Protein AF-A0A9D5I4H4-F1 (afdb_monomer)

Foldseek 3Di:
DVVVVVLVVLLLVLLQQLLQLLLVLPQSLQSLLVSLLVQCVVQPPDLVSNLSSLLSLLNSQQNSLVNNCVVDVPCLVSSLVSSVSSLLSNLVNLLVVLVVLLVVLVVCVVVVNDDDLVRLVRVLVSLVCSVVSNLVSLQVSLVPDDDSSVVSSVVVSVCCVPVNTSSRVSSVVSSVSSVVSSVVVVVVVVVVVVVVVVVVD

Secondary structure (DSSP, 8-state):
-HHHHHHHHHHHHHHHHHHHHHHH-SSHHHHHHHHHHHHHHHH-SSHHHHHHHHHHHHHHHHHHHHHHHHH-TT-HHHHHHHHHHHHHHHHHHHHHHHHHHHHHHHHHHHTTPPPPHHHHHHHHHHHHHHHHHHHHHHHHHHHH--THHHHHHHHHHHHHHHH--HHHHHHHHHHHHHHHHHHHHHHHHHHHHHHHHHH--

Sequence (201 aa):
MQNDTSNTIDSAKLESEVRDTVAQGDNVQESVQRLTLKALSSEIHDLASLRRVITAVMRGARDGVQQKLQQTTSQTNAAKIQMTDAIAGLDAALAQLAEASKLAVEEAASRARKFSNEELTRARSDLESLEAMFLETLQSSASTAKGLVADTLHDLVTHAKLNGTAVGSQLQDTLTTFTQQMTSTGQSQLESGVKLTHATS

Mean predicted aligned error: 6.36 Å

pLDDT: mean 88.33, std 11.39, range [42.12, 98.5]

Nearest PDB structures (foldseek):
  2pfd-assembly1_A  TM=3.359E-01  e=1.549E+00  Rattus norvegicus
  6z0c-assembly1_A  TM=2.362E-01  e=1.478E+00  Escherichia coli
  8d9p-assembly1_A  TM=2.358E-01  e=2.049E+00  synthetic construct
  6v9i-assembly1_C  TM=1.725E-01  e=7.919E+00  Streptococcus sp. 'group G'

Solvent-accessible surface area (backbone atoms only — not comparable to full-atom values): 10371 Å² total; per-residue (Å²): 121,71,68,66,54,55,56,50,53,54,38,54,48,47,16,49,56,31,15,55,43,29,41,70,52,71,63,24,25,64,51,34,16,51,54,46,45,53,47,51,76,73,54,61,82,49,71,69,42,49,53,45,51,56,49,22,45,54,50,10,31,54,52,6,32,51,53,40,54,73,75,39,92,85,40,66,68,58,38,49,50,35,44,53,30,31,54,51,9,45,36,48,30,51,16,50,51,37,47,52,54,37,51,53,53,53,51,30,55,74,70,73,43,78,76,51,67,68,55,53,50,50,56,50,54,52,56,70,44,46,52,56,51,50,53,51,51,46,47,53,50,21,73,71,44,64,66,72,60,16,53,51,34,46,52,49,51,52,45,37,74,75,76,49,45,58,29,51,61,35,41,58,57,28,55,49,55,52,54,52,52,48,53,53,52,52,53,54,50,53,55,53,53,53,52,52,56,64,73,74,107

Radius of gyration: 20.64 Å; Cα contacts (8 Å, |Δi|>4): 213; chains: 1; bounding box: 45×36×75 Å

Structure (mmCIF, N/CA/C/O backbone):
data_AF-A0A9D5I4H4-F1
#
_entry.id   AF-A0A9D5I4H4-F1
#
loop_
_atom_site.group_PDB
_atom_site.id
_atom_site.type_symbol
_atom_site.label_atom_id
_atom_site.label_alt_id
_atom_site.label_comp_id
_atom_site.label_asym_id
_atom_site.label_entity_id
_atom_site.label_seq_id
_atom_site.pdbx_PDB_ins_code
_atom_site.Cartn_x
_atom_site.Cartn_y
_atom_site.Cartn_z
_atom_site.occupancy
_atom_site.B_iso_or_equiv
_atom_site.auth_seq_id
_atom_site.auth_comp_id
_atom_site.auth_asym_id
_atom_site.auth_atom_id
_atom_site.pdbx_PDB_model_num
ATOM 1 N N . MET A 1 1 ? -14.075 -16.112 -16.670 1.00 47.56 1 MET A N 1
ATOM 2 C CA . MET A 1 1 ? -14.962 -16.241 -15.491 1.00 47.56 1 MET A CA 1
ATOM 3 C C . MET A 1 1 ? -14.304 -16.955 -14.303 1.00 47.56 1 MET A C 1
ATOM 5 O O . MET A 1 1 ? -14.720 -16.689 -13.190 1.00 47.56 1 MET A O 1
ATOM 9 N N . GLN A 1 2 ? -13.279 -17.810 -14.477 1.00 42.12 2 GLN A N 1
ATOM 10 C CA . GLN A 1 2 ? -12.588 -18.457 -13.338 1.00 42.12 2 GLN A CA 1
ATOM 11 C C . GLN A 1 2 ? -11.606 -17.545 -12.569 1.00 42.12 2 GLN A C 1
ATOM 13 O O . GLN A 1 2 ? -11.470 -17.720 -11.364 1.00 42.12 2 GLN A O 1
ATOM 18 N N . ASN A 1 3 ? -11.009 -16.525 -13.204 1.00 51.50 3 ASN A N 1
ATOM 19 C CA . ASN A 1 3 ? -10.087 -15.598 -12.519 1.00 51.50 3 ASN A CA 1
ATOM 20 C C . ASN A 1 3 ? -10.766 -14.683 -11.484 1.00 51.50 3 ASN A C 1
ATOM 22 O O . ASN A 1 3 ? -10.180 -14.409 -10.442 1.00 51.50 3 ASN A O 1
ATOM 26 N N . ASP A 1 4 ? -12.005 -14.242 -11.723 1.00 55.12 4 ASP A N 1
ATOM 27 C CA . ASP A 1 4 ? -12.688 -13.310 -10.810 1.00 55.12 4 ASP A CA 1
ATOM 28 C C . ASP A 1 4 ? -13.094 -13.974 -9.487 1.00 55.12 4 ASP A C 1
ATOM 30 O O . ASP A 1 4 ? -13.141 -13.324 -8.443 1.00 55.12 4 ASP A O 1
ATOM 34 N N . THR A 1 5 ? -13.363 -15.285 -9.512 1.00 59.84 5 THR A N 1
ATOM 35 C CA . THR A 1 5 ? -13.799 -16.029 -8.322 1.00 59.84 5 THR A CA 1
ATOM 36 C C . THR A 1 5 ? -12.626 -16.313 -7.383 1.00 59.84 5 THR A C 1
ATOM 38 O O . THR A 1 5 ? -12.752 -16.062 -6.188 1.00 59.84 5 THR A O 1
ATOM 41 N N . SER A 1 6 ? -11.472 -16.749 -7.905 1.00 60.53 6 SER A N 1
ATOM 42 C CA . SER A 1 6 ? -10.269 -16.980 -7.088 1.00 60.53 6 SER A CA 1
ATOM 43 C C . SER A 1 6 ? -9.754 -15.685 -6.455 1.00 60.53 6 SER A C 1
ATOM 45 O O . SER A 1 6 ? -9.598 -15.625 -5.241 1.00 60.53 6 SER A O 1
ATOM 47 N N . ASN A 1 7 ? -9.646 -14.604 -7.238 1.00 62.44 7 ASN A N 1
ATOM 48 C CA . ASN A 1 7 ? -9.193 -13.303 -6.729 1.00 62.44 7 ASN A CA 1
ATOM 49 C C . ASN A 1 7 ? -10.118 -12.723 -5.644 1.00 62.44 7 ASN A C 1
ATOM 51 O O . ASN A 1 7 ? -9.666 -12.049 -4.721 1.00 62.44 7 ASN A O 1
ATOM 55 N N . THR A 1 8 ? -11.428 -12.972 -5.732 1.00 63.06 8 THR A N 1
ATOM 56 C CA . THR A 1 8 ? -12.378 -12.528 -4.699 1.00 63.06 8 THR A CA 1
ATOM 57 C C . THR A 1 8 ? -12.183 -13.308 -3.397 1.00 63.06 8 THR A C 1
ATOM 59 O O . THR A 1 8 ? -12.202 -12.716 -2.318 1.00 63.06 8 THR A O 1
ATOM 62 N N . ILE A 1 9 ? -11.957 -14.620 -3.491 1.00 60.94 9 ILE A N 1
ATOM 63 C CA . ILE A 1 9 ? -11.732 -15.497 -2.334 1.00 60.94 9 ILE A CA 1
ATOM 64 C C . ILE A 1 9 ? -10.436 -15.120 -1.601 1.00 60.94 9 ILE A C 1
ATOM 66 O O . ILE A 1 9 ? -10.431 -15.071 -0.369 1.00 60.94 9 ILE A O 1
ATOM 70 N N . ASP A 1 10 ? -9.375 -14.789 -2.335 1.00 80.06 10 ASP A N 1
ATOM 71 C CA . ASP A 1 10 ? -8.083 -14.427 -1.744 1.00 80.06 10 ASP A CA 1
ATOM 72 C C . ASP A 1 10 ? -8.134 -13.058 -1.038 1.00 80.06 10 ASP A C 1
ATOM 74 O O . ASP A 1 10 ? -7.701 -12.937 0.113 1.00 80.06 10 ASP A O 1
ATOM 78 N N . SER A 1 11 ? -8.820 -12.069 -1.627 1.00 85.56 11 SER A N 1
ATOM 79 C CA . SER A 1 11 ? -9.023 -10.758 -0.989 1.00 85.56 11 SER A CA 1
ATOM 80 C C . SER A 1 11 ? -9.865 -10.824 0.296 1.00 85.56 11 SER A C 1
ATOM 82 O O . SER A 1 11 ? -9.532 -10.184 1.294 1.00 85.56 11 SER A O 1
ATOM 84 N N . ALA A 1 12 ? -10.923 -11.643 0.319 1.00 90.81 12 ALA A N 1
ATOM 85 C CA . ALA A 1 12 ? -11.749 -11.846 1.510 1.00 90.81 12 ALA A CA 1
ATOM 86 C C . ALA A 1 12 ? -10.973 -12.563 2.628 1.00 90.81 12 ALA A C 1
ATOM 88 O O . ALA A 1 12 ? -11.146 -12.265 3.814 1.00 90.81 12 ALA A O 1
ATOM 89 N N . LYS A 1 13 ? -10.087 -13.493 2.256 1.00 94.50 13 LYS A N 1
ATOM 90 C CA . LYS A 1 13 ? -9.190 -14.159 3.200 1.00 94.50 13 LYS A CA 1
ATOM 91 C C . LYS A 1 13 ? -8.190 -13.176 3.804 1.00 94.50 13 LYS A C 1
ATOM 93 O O . LYS A 1 13 ? -8.044 -13.164 5.023 1.00 94.50 13 LYS A O 1
ATOM 98 N N . LEU A 1 14 ? -7.553 -12.339 2.985 1.00 96.06 14 LEU A N 1
ATOM 99 C CA . LEU A 1 14 ? -6.646 -11.297 3.466 1.00 96.06 14 LEU A CA 1
ATOM 100 C C . LEU A 1 14 ? -7.350 -10.342 4.438 1.00 96.06 14 LEU A C 1
ATOM 102 O O . LEU A 1 14 ? -6.829 -10.080 5.520 1.00 96.06 14 LEU A O 1
ATOM 106 N N . GLU A 1 15 ? -8.544 -9.862 4.079 1.00 97.19 15 GLU A N 1
ATOM 107 C CA . GLU A 1 15 ? -9.363 -8.999 4.939 1.00 97.19 15 GLU A CA 1
ATOM 108 C C . GLU A 1 15 ? -9.605 -9.654 6.311 1.00 97.19 15 GLU A C 1
ATOM 110 O O . GLU A 1 15 ? -9.429 -9.016 7.351 1.00 97.19 15 GLU A O 1
ATOM 115 N N . SER A 1 16 ? -9.934 -10.951 6.323 1.00 97.38 16 SER A N 1
ATOM 116 C CA . SER A 1 16 ? -10.123 -11.728 7.550 1.00 97.38 16 SER A CA 1
ATOM 117 C C . SER A 1 16 ? -8.844 -11.862 8.379 1.00 97.38 16 SER A C 1
ATOM 119 O O . SER A 1 16 ? -8.874 -11.607 9.579 1.00 97.38 16 SER A O 1
ATOM 121 N N . GLU A 1 17 ? -7.724 -12.244 7.760 1.00 97.56 17 GLU A N 1
ATOM 122 C CA . GLU A 1 17 ? -6.440 -12.430 8.454 1.00 97.56 17 GLU A CA 1
ATOM 123 C C . GLU A 1 17 ? -5.944 -11.114 9.079 1.00 97.56 17 GLU A C 1
ATOM 125 O O . GLU A 1 17 ? -5.438 -11.104 10.206 1.00 97.56 17 GLU A O 1
ATOM 130 N N . VAL A 1 18 ? -6.133 -9.988 8.380 1.00 98.06 18 VAL A N 1
ATOM 131 C CA . VAL A 1 18 ? -5.804 -8.654 8.900 1.00 98.06 18 VAL A CA 1
ATOM 132 C C . VAL A 1 18 ? -6.725 -8.278 10.056 1.00 98.06 18 VAL A C 1
ATOM 134 O O . VAL A 1 18 ? -6.235 -7.828 11.091 1.00 98.06 18 VAL A O 1
ATOM 137 N N . ARG A 1 19 ? -8.040 -8.489 9.921 1.00 97.50 19 ARG A N 1
ATOM 138 C CA . ARG A 1 19 ? -9.009 -8.211 10.991 1.00 97.50 19 ARG A CA 1
ATOM 139 C C . ARG A 1 19 ? -8.640 -8.919 12.286 1.00 97.50 19 ARG A C 1
ATOM 141 O O . ARG A 1 19 ? -8.581 -8.281 13.336 1.00 97.50 19 ARG A O 1
ATOM 148 N N . ASP A 1 20 ? -8.361 -10.213 12.197 1.00 96.75 20 ASP A N 1
ATOM 149 C CA . ASP A 1 20 ? -8.066 -11.041 13.362 1.00 96.75 20 ASP A CA 1
ATOM 150 C C . ASP A 1 20 ? -6.738 -10.607 14.016 1.00 96.75 20 ASP A C 1
ATOM 152 O O . ASP A 1 20 ? -6.677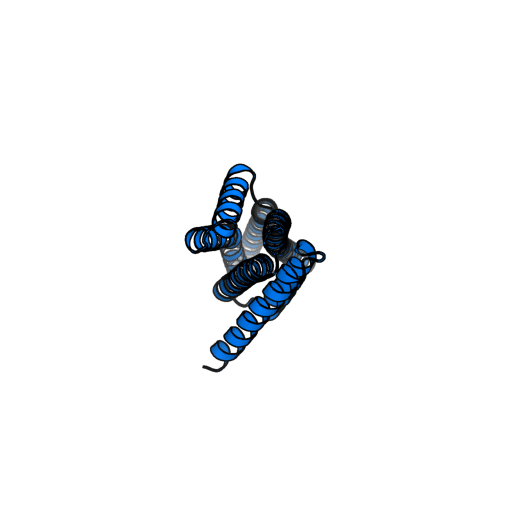 -10.427 15.234 1.00 96.75 20 ASP A O 1
ATOM 156 N N . THR A 1 21 ? -5.709 -10.320 13.206 1.00 96.62 21 THR A N 1
ATOM 157 C CA . THR A 1 21 ? -4.413 -9.776 13.660 1.00 96.62 21 THR A CA 1
ATOM 158 C C . THR A 1 21 ? -4.579 -8.460 14.425 1.00 96.62 21 THR A C 1
ATOM 160 O O . THR A 1 21 ? -4.028 -8.280 15.513 1.00 96.62 21 THR A O 1
ATOM 163 N N . VAL A 1 22 ? -5.356 -7.529 13.869 1.00 96.56 22 VAL A N 1
ATOM 164 C CA . VAL A 1 22 ? -5.567 -6.197 14.448 1.00 96.56 22 VAL A CA 1
ATOM 165 C C . VAL A 1 22 ? -6.391 -6.279 15.734 1.00 96.56 22 VAL A C 1
ATOM 167 O O . VAL A 1 22 ? -6.050 -5.633 16.725 1.00 96.56 22 VAL A O 1
ATOM 170 N N . ALA A 1 23 ? -7.432 -7.118 15.763 1.00 94.06 23 ALA A N 1
ATOM 171 C CA . ALA A 1 23 ? -8.234 -7.349 16.965 1.00 94.06 23 ALA A CA 1
ATOM 172 C C . ALA A 1 23 ? -7.402 -7.969 18.106 1.00 94.06 23 ALA A C 1
ATOM 174 O O . ALA A 1 23 ? -7.552 -7.589 19.279 1.00 94.06 23 ALA A O 1
ATOM 175 N N . GLN A 1 24 ? -6.497 -8.894 17.767 1.00 92.81 24 GLN A N 1
ATOM 176 C CA . GLN A 1 24 ? -5.578 -9.512 18.720 1.00 92.81 24 GLN A CA 1
ATOM 177 C C . GLN A 1 24 ? -4.623 -8.465 19.310 1.00 92.81 24 GLN A C 1
ATOM 179 O O . GLN A 1 24 ? -4.592 -8.294 20.531 1.00 92.81 24 GLN A O 1
ATOM 184 N N . GLY A 1 25 ? -3.979 -7.667 18.452 1.00 90.88 25 GLY A N 1
ATOM 185 C CA . GLY A 1 25 ? -3.193 -6.499 18.856 1.00 90.88 25 GLY A CA 1
ATOM 186 C C . GLY A 1 25 ? -1.694 -6.720 19.023 1.00 90.88 25 GLY A C 1
ATOM 187 O O . GLY A 1 25 ? -0.996 -5.774 19.375 1.00 90.88 25 GLY A O 1
ATOM 188 N N . ASP A 1 26 ? -1.200 -7.929 18.771 1.00 90.88 26 ASP A N 1
ATOM 189 C CA . ASP A 1 26 ? 0.213 -8.272 18.929 1.00 90.88 26 ASP A CA 1
ATOM 190 C C . ASP A 1 26 ? 0.982 -7.977 17.634 1.00 90.88 26 ASP A C 1
ATOM 192 O O . ASP A 1 26 ? 0.662 -8.528 16.580 1.00 90.88 26 ASP A O 1
ATOM 196 N N . ASN A 1 27 ? 2.012 -7.124 17.708 1.00 95.06 27 ASN A N 1
ATOM 197 C CA . ASN A 1 27 ? 2.885 -6.765 16.577 1.00 95.06 27 ASN A CA 1
ATOM 198 C C . ASN A 1 27 ? 2.097 -6.414 15.301 1.00 95.06 27 ASN A C 1
ATOM 200 O O . ASN A 1 27 ? 2.384 -6.929 14.214 1.00 95.06 27 ASN A O 1
ATOM 204 N N . VAL A 1 28 ? 1.063 -5.575 15.445 1.00 97.81 28 VAL A N 1
ATOM 205 C CA . VAL A 1 28 ? 0.096 -5.298 14.373 1.00 97.81 28 VAL A CA 1
ATOM 206 C C . VAL A 1 28 ? 0.789 -4.783 13.117 1.00 97.81 28 VAL A C 1
ATOM 208 O O . VAL A 1 28 ? 0.533 -5.307 12.036 1.00 97.81 28 VAL A O 1
ATOM 211 N N . GLN A 1 29 ? 1.704 -3.822 13.255 1.00 98.25 29 GLN A N 1
ATOM 212 C CA . GLN A 1 29 ? 2.417 -3.234 12.121 1.00 98.25 29 GLN A CA 1
ATOM 213 C C . GLN A 1 29 ? 3.157 -4.292 11.291 1.00 98.25 29 GLN A C 1
ATOM 215 O O . GLN A 1 29 ? 2.917 -4.419 10.092 1.00 98.25 29 GLN A O 1
ATOM 220 N N . GLU A 1 30 ? 4.019 -5.086 11.927 1.00 98.38 30 GLU A N 1
ATOM 221 C CA . GLU A 1 30 ? 4.817 -6.117 11.252 1.00 98.38 30 GLU A CA 1
ATOM 222 C C . GLU A 1 30 ? 3.932 -7.221 10.654 1.00 98.38 30 GLU A C 1
ATOM 224 O O . GLU A 1 30 ? 4.146 -7.685 9.531 1.00 98.38 30 GLU A O 1
ATOM 229 N N . SER A 1 31 ? 2.890 -7.629 11.380 1.00 98.31 31 SER A N 1
ATOM 230 C CA . SER A 1 31 ? 1.976 -8.670 10.914 1.00 98.31 31 SER A CA 1
ATOM 231 C C . SER A 1 31 ? 1.167 -8.217 9.701 1.00 98.31 31 SER A C 1
ATOM 233 O O . SER A 1 31 ? 1.076 -8.963 8.725 1.00 98.31 31 SER A O 1
ATOM 235 N N . VAL A 1 32 ? 0.639 -6.989 9.715 1.00 98.50 32 VAL A N 1
ATOM 236 C CA . VAL A 1 32 ? -0.076 -6.403 8.573 1.00 98.50 32 VAL A CA 1
ATOM 237 C C . VAL A 1 32 ? 0.863 -6.200 7.387 1.00 98.50 32 VAL A C 1
ATOM 239 O O . VAL A 1 32 ? 0.489 -6.544 6.264 1.00 98.50 32 VAL A O 1
ATOM 242 N N . GLN A 1 33 ? 2.095 -5.738 7.618 1.00 98.38 33 GLN A N 1
ATOM 243 C CA . GLN A 1 33 ? 3.109 -5.624 6.568 1.00 98.38 33 GLN A CA 1
ATOM 244 C C . GLN A 1 33 ? 3.346 -6.978 5.885 1.00 98.38 33 GLN A C 1
ATOM 246 O O . GLN A 1 33 ? 3.244 -7.094 4.664 1.00 98.38 33 GLN A O 1
ATOM 251 N N . ARG A 1 34 ? 3.595 -8.033 6.667 1.00 97.88 34 ARG A N 1
ATOM 252 C CA . ARG A 1 34 ? 3.849 -9.387 6.157 1.00 97.88 34 ARG A CA 1
ATOM 253 C C . ARG A 1 34 ? 2.655 -9.967 5.397 1.00 97.88 34 ARG A C 1
ATOM 255 O O . ARG A 1 34 ? 2.846 -10.563 4.337 1.00 97.88 34 ARG A O 1
ATOM 262 N N . LEU A 1 35 ? 1.440 -9.815 5.925 1.00 97.31 35 LEU A N 1
ATOM 263 C CA . LEU A 1 35 ? 0.214 -10.268 5.258 1.00 97.31 35 LEU A CA 1
ATOM 264 C C . LEU A 1 35 ? 0.017 -9.548 3.922 1.00 97.31 35 LEU A C 1
ATOM 266 O O . LEU A 1 35 ? -0.246 -10.194 2.909 1.00 97.31 35 LEU A O 1
ATOM 270 N N . THR A 1 36 ? 0.236 -8.233 3.912 1.00 96.44 36 THR A N 1
ATOM 271 C CA . THR A 1 36 ? 0.165 -7.419 2.699 1.00 96.44 36 THR A CA 1
ATOM 272 C C . THR A 1 36 ? 1.194 -7.894 1.678 1.00 96.44 36 THR A C 1
ATOM 274 O O . THR A 1 36 ? 0.818 -8.232 0.564 1.00 96.44 36 THR A O 1
ATOM 277 N N . LEU A 1 37 ? 2.473 -8.020 2.043 1.00 95.31 37 LEU A N 1
ATOM 278 C CA . LEU A 1 37 ? 3.525 -8.488 1.128 1.00 95.31 37 LEU A CA 1
ATOM 279 C C . LEU A 1 37 ? 3.237 -9.878 0.557 1.00 95.31 37 LEU A C 1
ATOM 281 O O . LEU A 1 37 ? 3.474 -10.124 -0.626 1.00 95.31 37 LEU A O 1
ATOM 285 N N . LYS A 1 38 ? 2.698 -10.786 1.376 1.00 94.06 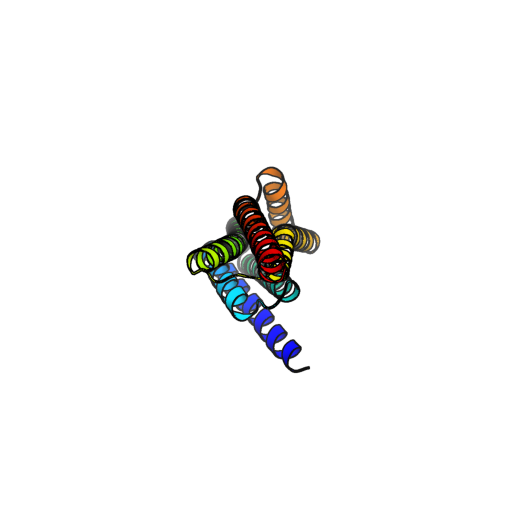38 LYS A N 1
ATOM 286 C CA . LYS A 1 38 ? 2.287 -12.120 0.930 1.00 94.06 38 LYS A CA 1
ATOM 287 C C . LYS A 1 38 ? 1.172 -12.041 -0.115 1.00 94.06 38 LYS A C 1
ATOM 289 O O . LYS A 1 38 ? 1.256 -12.729 -1.132 1.00 94.06 38 LYS A O 1
ATOM 294 N N . ALA A 1 39 ? 0.160 -11.207 0.118 1.00 92.94 39 ALA A N 1
ATOM 295 C CA . ALA A 1 39 ? -0.925 -10.992 -0.835 1.00 92.94 39 ALA A CA 1
ATOM 296 C C . ALA A 1 39 ? -0.420 -10.331 -2.120 1.00 92.94 39 ALA A C 1
ATOM 298 O O . ALA A 1 39 ? -0.683 -10.831 -3.205 1.00 92.94 39 ALA A O 1
ATOM 299 N N . LEU A 1 40 ? 0.401 -9.286 -2.007 1.00 89.44 40 LEU A N 1
ATOM 300 C CA . LEU A 1 40 ? 1.013 -8.603 -3.146 1.00 89.44 40 LEU A CA 1
ATOM 301 C C . LEU A 1 40 ? 1.832 -9.575 -4.013 1.00 89.44 40 LEU A C 1
ATOM 303 O O . LEU A 1 40 ? 1.714 -9.575 -5.233 1.00 89.44 40 LEU A O 1
ATOM 307 N N . SER A 1 41 ? 2.591 -10.471 -3.382 1.00 85.81 41 SER A N 1
ATOM 308 C CA . SER A 1 41 ? 3.395 -11.481 -4.084 1.00 85.81 41 SER A CA 1
ATOM 309 C C . SER A 1 41 ? 2.557 -12.579 -4.755 1.00 85.81 41 SER A C 1
ATOM 311 O O . SER A 1 41 ? 3.049 -13.250 -5.657 1.00 85.81 41 SER A O 1
ATOM 313 N N . SER A 1 42 ? 1.318 -12.792 -4.300 1.00 80.94 42 SER A N 1
ATOM 314 C CA . SER A 1 42 ? 0.420 -13.843 -4.808 1.00 80.94 42 SER A CA 1
ATOM 315 C C . SER A 1 42 ? -0.606 -13.311 -5.817 1.00 80.94 42 SER A C 1
ATOM 317 O O . SER A 1 42 ? -1.060 -14.060 -6.678 1.00 80.94 42 SER A O 1
ATOM 319 N N . GLU A 1 43 ? -0.978 -12.030 -5.716 1.00 67.62 43 GLU A N 1
ATOM 320 C CA . GLU A 1 43 ? -2.102 -11.429 -6.442 1.00 67.62 43 GLU A CA 1
ATOM 321 C C . GLU A 1 43 ? -1.704 -10.339 -7.448 1.00 67.62 43 GLU A C 1
ATOM 323 O O . GLU A 1 43 ? -2.505 -10.057 -8.346 1.00 67.62 43 GLU A O 1
ATOM 328 N N . ILE A 1 44 ? -0.527 -9.699 -7.346 1.00 63.19 44 ILE A N 1
ATOM 329 C CA . ILE A 1 44 ? -0.196 -8.592 -8.259 1.00 63.19 44 ILE A CA 1
ATOM 330 C C . ILE A 1 44 ? 0.060 -9.121 -9.666 1.00 63.19 44 ILE A C 1
ATOM 332 O O . ILE A 1 44 ? 1.116 -9.664 -9.981 1.00 63.19 44 ILE A O 1
ATOM 336 N N . HIS A 1 45 ? -0.906 -8.843 -10.531 1.00 71.62 45 HIS A N 1
ATOM 337 C CA . HIS A 1 45 ? -0.771 -8.951 -11.980 1.00 71.62 45 HIS A CA 1
ATOM 338 C C . HIS A 1 45 ? -1.012 -7.600 -12.670 1.00 71.62 45 HIS A C 1
ATOM 340 O O . HIS A 1 45 ? -0.610 -7.415 -13.816 1.00 71.62 45 HIS A O 1
ATOM 346 N N . ASP A 1 46 ? -1.671 -6.663 -11.977 1.00 82.94 46 ASP A N 1
ATOM 347 C CA . ASP A 1 46 ? -2.033 -5.334 -12.463 1.00 82.94 46 ASP A CA 1
ATOM 348 C C . ASP A 1 46 ? -2.368 -4.361 -11.309 1.00 82.94 46 ASP A C 1
ATOM 350 O O . ASP A 1 46 ? -2.468 -4.735 -10.133 1.00 82.94 46 ASP A O 1
ATOM 354 N N . LEU A 1 47 ? -2.602 -3.097 -11.670 1.00 85.69 47 LEU A N 1
ATOM 355 C CA . LEU A 1 47 ? -3.010 -2.026 -10.759 1.00 85.69 47 LEU A CA 1
ATOM 356 C C . LEU A 1 47 ? -4.336 -2.318 -10.029 1.00 85.69 47 LEU A C 1
ATOM 358 O O . LEU A 1 47 ? -4.537 -1.910 -8.883 1.00 85.69 47 LEU A O 1
ATOM 362 N N . ALA A 1 48 ? -5.259 -3.036 -10.675 1.00 87.81 48 ALA A N 1
ATOM 363 C CA . ALA A 1 48 ? -6.546 -3.382 -10.079 1.00 87.81 48 ALA A CA 1
ATOM 364 C C . ALA A 1 48 ? -6.376 -4.358 -8.906 1.00 87.81 48 ALA A C 1
ATOM 366 O O . ALA A 1 48 ? -7.049 -4.222 -7.884 1.00 87.81 48 ALA A O 1
ATOM 367 N N . SER A 1 49 ? -5.457 -5.313 -9.036 1.00 87.81 49 SER A N 1
ATOM 368 C CA . SER A 1 49 ? -5.094 -6.273 -7.991 1.00 87.81 49 SER A CA 1
ATOM 369 C C . SER A 1 49 ? -4.476 -5.573 -6.787 1.00 87.81 49 SER A C 1
ATOM 371 O O . SER A 1 49 ? -4.904 -5.791 -5.657 1.00 87.81 49 SER A O 1
ATOM 373 N N . LEU A 1 50 ? -3.569 -4.628 -7.032 1.00 89.69 50 LEU A N 1
ATOM 374 C CA . LEU A 1 50 ? -2.982 -3.793 -5.988 1.00 89.69 50 LEU A CA 1
ATOM 375 C C . LEU A 1 50 ? -4.047 -2.999 -5.209 1.00 89.69 50 LEU A C 1
ATOM 377 O O . LEU A 1 50 ? -4.075 -3.042 -3.978 1.00 89.69 50 LEU A O 1
ATOM 381 N N . ARG A 1 51 ? -4.984 -2.336 -5.906 1.00 92.00 51 ARG A N 1
ATOM 382 C CA . ARG A 1 51 ? -6.093 -1.618 -5.249 1.00 92.00 51 ARG A CA 1
ATOM 383 C C . ARG A 1 51 ? -6.962 -2.554 -4.402 1.00 92.00 51 ARG A C 1
ATOM 385 O O . ARG A 1 51 ? -7.394 -2.158 -3.316 1.00 92.00 51 ARG A O 1
ATOM 392 N N . ARG A 1 52 ? -7.218 -3.784 -4.866 1.00 92.31 52 ARG A N 1
ATOM 393 C CA . ARG A 1 52 ? -7.973 -4.789 -4.094 1.00 92.31 52 ARG A CA 1
ATOM 394 C C . ARG A 1 52 ? -7.255 -5.158 -2.798 1.00 92.31 52 ARG A C 1
ATOM 396 O O . ARG A 1 52 ? -7.895 -5.105 -1.751 1.00 92.31 52 ARG A O 1
ATOM 403 N N . VAL A 1 53 ? -5.951 -5.435 -2.850 1.00 94.12 53 VAL A N 1
ATOM 404 C CA . VAL A 1 53 ? -5.140 -5.746 -1.661 1.00 94.12 53 VAL A CA 1
ATOM 405 C C . VAL A 1 53 ? -5.177 -4.595 -0.652 1.00 94.12 53 VAL A C 1
ATOM 407 O O . VAL A 1 53 ? -5.520 -4.815 0.508 1.00 94.12 53 VAL A O 1
ATOM 410 N N . ILE A 1 54 ? -4.921 -3.354 -1.090 1.00 95.19 54 ILE A N 1
ATOM 411 C CA . ILE A 1 54 ? -4.961 -2.166 -0.213 1.00 95.19 54 ILE A CA 1
ATOM 412 C C . ILE A 1 54 ? -6.345 -2.024 0.440 1.00 95.19 54 ILE A C 1
ATOM 414 O O . ILE A 1 54 ? -6.452 -1.794 1.645 1.00 95.19 54 ILE A O 1
ATOM 418 N N . THR A 1 55 ? -7.415 -2.207 -0.339 1.00 95.44 55 THR A N 1
ATOM 419 C CA . THR A 1 55 ? -8.797 -2.112 0.156 1.00 95.44 55 THR A CA 1
ATOM 420 C C . THR A 1 55 ? -9.114 -3.199 1.185 1.00 95.44 55 THR A C 1
ATOM 422 O O . THR A 1 55 ? -9.721 -2.898 2.212 1.00 95.44 55 THR A O 1
ATOM 425 N N . ALA A 1 56 ? -8.706 -4.445 0.935 1.00 96.50 56 ALA A N 1
ATOM 426 C CA . ALA A 1 56 ? -8.930 -5.570 1.841 1.00 96.50 56 ALA A CA 1
ATOM 427 C C . ALA A 1 56 ? -8.195 -5.379 3.176 1.00 96.50 56 ALA A C 1
ATOM 429 O O . ALA A 1 56 ? -8.788 -5.564 4.237 1.00 96.50 56 ALA A O 1
ATOM 430 N N . VAL A 1 57 ? -6.938 -4.924 3.142 1.00 97.19 57 VAL A N 1
ATOM 431 C CA . VAL A 1 57 ? -6.166 -4.615 4.358 1.00 97.19 57 VAL A CA 1
ATOM 432 C C . VAL A 1 57 ? -6.834 -3.490 5.153 1.00 97.19 57 VAL A C 1
ATOM 434 O O . VAL A 1 57 ? -7.028 -3.618 6.360 1.00 97.19 57 VAL A O 1
ATOM 437 N N . MET A 1 58 ? -7.254 -2.412 4.485 1.00 96.00 58 MET A N 1
ATOM 438 C CA . MET A 1 58 ? -7.933 -1.276 5.125 1.00 96.00 58 MET A CA 1
ATOM 439 C C . MET A 1 58 ? -9.256 -1.675 5.787 1.00 96.00 58 MET A C 1
ATOM 441 O O . MET A 1 58 ? -9.536 -1.270 6.919 1.00 96.00 58 MET A O 1
ATOM 445 N N . ARG A 1 59 ? -10.066 -2.497 5.109 1.00 95.88 59 ARG A N 1
ATOM 446 C CA . ARG A 1 59 ? -11.314 -3.035 5.668 1.00 95.88 59 ARG A CA 1
ATOM 447 C C . ARG A 1 59 ? -11.047 -3.938 6.861 1.00 95.88 59 ARG A C 1
ATOM 449 O O . ARG A 1 59 ? -11.642 -3.720 7.912 1.00 95.88 59 ARG A O 1
ATOM 456 N N . GLY A 1 60 ? -10.107 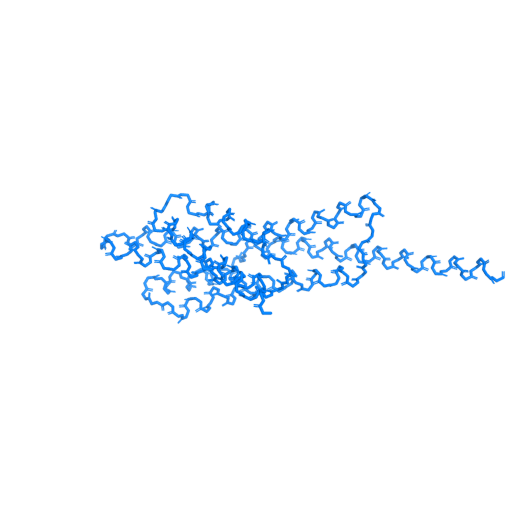-4.873 6.726 1.00 96.81 60 GLY A N 1
ATOM 457 C CA . GLY A 1 60 ? -9.715 -5.772 7.806 1.00 96.81 60 GLY A CA 1
ATOM 458 C C . GLY A 1 60 ? -9.260 -4.997 9.040 1.00 96.81 60 GLY A C 1
ATOM 459 O O . GLY A 1 60 ? -9.751 -5.242 10.138 1.00 96.81 60 GLY A O 1
ATOM 460 N N . ALA A 1 61 ? -8.402 -3.990 8.862 1.00 97.00 61 ALA A N 1
ATOM 461 C CA . ALA A 1 61 ? -7.909 -3.168 9.963 1.00 97.00 61 ALA A CA 1
ATOM 462 C C . ALA A 1 61 ? -9.037 -2.418 10.680 1.00 97.00 61 ALA A C 1
ATOM 464 O O . ALA A 1 61 ? -9.149 -2.475 11.907 1.00 97.00 61 ALA A O 1
ATOM 465 N N . ARG A 1 62 ? -9.926 -1.774 9.918 1.00 94.69 62 ARG A N 1
ATOM 466 C CA . ARG A 1 62 ? -11.095 -1.081 10.467 1.00 94.69 62 ARG A CA 1
ATOM 467 C C . ARG A 1 62 ? -11.993 -2.026 11.260 1.00 94.69 62 ARG A C 1
ATOM 469 O O . ARG A 1 62 ? -12.385 -1.705 12.383 1.00 94.69 62 ARG A O 1
ATOM 476 N N . ASP A 1 63 ? -12.310 -3.175 10.683 1.00 94.69 63 ASP A N 1
ATOM 477 C CA . ASP A 1 63 ? -13.216 -4.139 11.289 1.00 94.69 63 ASP A CA 1
ATOM 478 C C . ASP A 1 63 ? -12.584 -4.779 12.541 1.00 94.69 63 ASP A C 1
ATOM 480 O O . ASP A 1 63 ? -13.284 -5.020 13.524 1.00 94.69 63 ASP A O 1
ATOM 484 N N . GLY A 1 64 ? -11.257 -4.961 12.562 1.00 94.06 64 GLY A N 1
ATOM 485 C CA . GLY A 1 64 ? -10.519 -5.508 13.705 1.00 94.06 64 GLY A CA 1
ATOM 486 C C . GLY A 1 64 ? -10.503 -4.544 14.890 1.00 94.06 64 GLY A C 1
ATOM 487 O O . GLY A 1 64 ? -10.778 -4.932 16.028 1.00 94.06 64 GLY A O 1
ATOM 488 N N . VAL A 1 65 ? -10.292 -3.254 14.615 1.00 93.50 65 VAL A N 1
ATOM 489 C CA . VAL A 1 65 ? -10.413 -2.187 15.620 1.00 93.50 65 VAL A CA 1
ATOM 490 C C . VAL A 1 65 ? -11.845 -2.102 16.150 1.00 93.50 65 VAL A C 1
ATOM 492 O O . VAL A 1 65 ? -12.059 -2.008 17.360 1.00 93.50 65 VAL A O 1
ATOM 495 N N . GLN A 1 66 ? -12.845 -2.171 15.268 1.00 90.75 66 GLN A N 1
ATOM 496 C CA . GLN A 1 66 ? -14.249 -2.139 15.675 1.00 90.75 66 GLN A CA 1
ATOM 497 C C . GLN A 1 66 ? -14.610 -3.339 16.563 1.00 90.75 66 GLN A C 1
ATOM 499 O O . GLN A 1 66 ? -15.291 -3.165 17.575 1.00 90.75 66 GLN A O 1
ATOM 504 N N . GLN A 1 67 ? -14.122 -4.535 16.234 1.00 89.75 67 GLN A N 1
ATOM 505 C CA . GLN A 1 67 ? -14.287 -5.731 17.058 1.00 89.75 67 GLN A CA 1
ATOM 506 C C . GLN A 1 67 ? -13.665 -5.547 18.450 1.00 89.75 67 GLN A C 1
ATOM 508 O O . GLN A 1 67 ? -14.306 -5.869 19.451 1.00 89.75 67 GLN A O 1
ATOM 513 N N . LYS A 1 68 ? -12.460 -4.969 18.540 1.00 85.56 68 LYS A N 1
ATOM 514 C CA . LYS A 1 68 ? -11.802 -4.673 19.823 1.00 85.56 68 LYS A CA 1
ATOM 515 C C . LYS A 1 68 ? -12.619 -3.709 20.686 1.00 85.56 68 LYS A C 1
ATOM 517 O O . LYS A 1 68 ? -12.836 -3.964 21.870 1.00 85.56 68 LYS A O 1
ATOM 522 N N . LEU A 1 69 ? -13.119 -2.629 20.082 1.00 86.50 69 LEU A N 1
ATOM 523 C CA . LEU A 1 69 ? -13.932 -1.617 20.766 1.00 86.50 69 LEU A CA 1
ATOM 524 C C . LEU A 1 69 ? -15.247 -2.183 21.321 1.00 86.50 69 LEU A C 1
ATOM 526 O O . LEU A 1 69 ? -15.707 -1.736 22.368 1.00 86.50 69 LEU A O 1
ATOM 530 N N . GLN A 1 70 ? -15.843 -3.170 20.648 1.00 82.75 70 GLN A N 1
ATOM 531 C CA . GLN A 1 70 ? -17.059 -3.841 21.123 1.00 82.75 70 GLN A CA 1
ATOM 532 C C . GLN A 1 70 ? -16.806 -4.756 22.326 1.00 82.75 70 GLN A C 1
ATOM 534 O O . GLN A 1 70 ? -17.709 -4.970 23.131 1.00 82.75 70 GLN A O 1
ATOM 539 N N . GLN A 1 71 ? -15.596 -5.304 22.456 1.00 76.88 71 GLN A N 1
ATOM 540 C CA . GLN A 1 71 ? -15.269 -6.259 23.514 1.00 76.88 71 GLN A CA 1
ATOM 541 C C . GLN A 1 71 ? -14.988 -5.584 24.861 1.00 76.88 71 GLN A C 1
ATOM 543 O O . GLN A 1 71 ? -15.295 -6.173 25.894 1.00 76.88 71 GLN A O 1
ATOM 548 N N . THR A 1 72 ? -14.403 -4.377 24.887 1.00 65.25 72 THR A N 1
ATOM 549 C CA . THR A 1 72 ? -14.052 -3.697 26.149 1.00 65.25 72 THR A CA 1
ATOM 550 C C . THR A 1 72 ? -14.125 -2.168 26.038 1.00 65.25 72 THR A C 1
ATOM 552 O O . THR A 1 72 ? -13.362 -1.548 25.301 1.00 65.25 72 THR A O 1
ATOM 555 N N . THR A 1 73 ? -14.966 -1.530 26.859 1.00 61.97 73 THR A N 1
ATOM 556 C CA . THR A 1 73 ? -15.244 -0.076 26.856 1.00 61.97 73 THR A CA 1
ATOM 557 C C . THR A 1 73 ? -14.041 0.820 27.199 1.00 61.97 73 THR A C 1
ATOM 559 O O . THR A 1 73 ? -14.084 2.020 26.946 1.00 61.97 73 THR A O 1
ATOM 562 N N . SER A 1 74 ? -12.961 0.259 27.754 1.00 63.47 74 SER A N 1
ATOM 563 C CA . SER A 1 74 ? -11.772 1.000 28.217 1.00 63.47 74 SER A CA 1
ATOM 564 C C . SER A 1 74 ? -10.567 0.927 27.264 1.00 63.47 74 SER A C 1
ATOM 566 O O . SER A 1 74 ? -9.472 1.342 27.638 1.00 63.47 74 SER A O 1
ATOM 568 N N . GLN A 1 75 ? -10.726 0.390 26.047 1.00 74.38 75 GLN A N 1
ATOM 569 C CA . GLN A 1 75 ? -9.608 0.124 25.122 1.00 74.38 75 GLN A CA 1
ATOM 570 C C . GLN A 1 75 ? -9.458 1.132 23.969 1.00 74.38 75 GLN A C 1
ATOM 572 O O . GLN A 1 75 ? -8.754 0.855 23.004 1.00 74.38 75 GLN A O 1
ATOM 577 N N . THR A 1 76 ? -10.033 2.332 24.082 1.00 82.75 76 THR A N 1
ATOM 578 C CA . THR A 1 76 ? -9.945 3.405 23.068 1.00 82.75 76 THR A CA 1
ATOM 579 C C . THR A 1 76 ? -8.504 3.712 22.636 1.00 82.75 76 THR A C 1
ATOM 581 O O . THR A 1 76 ? -8.221 3.807 21.445 1.00 82.75 76 THR A O 1
ATOM 584 N N . ASN A 1 77 ? -7.561 3.806 23.580 1.00 87.19 77 ASN A N 1
ATOM 585 C CA . ASN A 1 77 ? -6.158 4.081 23.244 1.00 87.19 77 ASN A CA 1
ATOM 586 C C . ASN A 1 77 ? -5.494 2.905 22.517 1.00 87.19 77 ASN A C 1
ATOM 588 O O . ASN A 1 77 ? -4.760 3.121 21.558 1.00 87.19 77 ASN A O 1
ATOM 592 N N . ALA A 1 78 ? -5.782 1.669 22.936 1.00 88.94 78 ALA A N 1
ATOM 593 C CA . ALA A 1 78 ? -5.268 0.476 22.268 1.00 88.94 78 ALA A CA 1
ATOM 594 C C . ALA A 1 78 ? -5.818 0.369 20.839 1.00 88.94 78 ALA A C 1
ATOM 596 O O . ALA A 1 78 ? -5.054 0.144 19.912 1.00 88.94 78 ALA A O 1
ATOM 597 N N . ALA A 1 79 ? -7.111 0.635 20.649 1.00 90.38 79 ALA A N 1
ATOM 598 C CA . ALA A 1 79 ? -7.756 0.695 19.340 1.00 90.38 79 ALA A CA 1
ATOM 599 C C . ALA A 1 79 ? -7.119 1.748 18.413 1.00 90.38 79 ALA A C 1
ATOM 601 O O . ALA A 1 79 ? -6.904 1.472 17.233 1.00 90.38 79 ALA A O 1
ATOM 602 N N . LYS A 1 80 ? -6.767 2.933 18.941 1.00 92.44 80 LYS A N 1
ATOM 603 C CA . LYS A 1 80 ? -6.046 3.963 18.172 1.00 92.44 80 LYS A CA 1
ATOM 604 C C . LYS A 1 80 ? -4.655 3.481 17.751 1.00 92.44 80 LYS A C 1
ATOM 606 O O . LYS A 1 80 ? -4.309 3.623 16.584 1.00 92.44 80 LYS A O 1
ATOM 611 N N . ILE A 1 81 ? -3.886 2.896 18.674 1.00 94.06 81 ILE A N 1
ATOM 612 C CA . ILE A 1 81 ? -2.544 2.358 18.390 1.00 94.06 81 ILE A CA 1
ATOM 613 C C . ILE A 1 81 ? -2.623 1.254 17.333 1.00 94.06 81 ILE A C 1
ATOM 615 O O . ILE A 1 81 ? -1.950 1.340 16.318 1.00 94.06 81 ILE A O 1
ATOM 619 N N . GLN A 1 82 ? -3.512 0.277 17.516 1.00 95.12 82 GLN A N 1
ATOM 620 C CA . GLN A 1 82 ? -3.701 -0.830 16.576 1.00 95.12 82 GLN A CA 1
ATOM 621 C C . GLN A 1 82 ? -4.081 -0.345 15.173 1.00 95.12 82 GLN A C 1
ATOM 623 O O . GLN A 1 82 ? -3.592 -0.890 14.187 1.00 95.12 82 GLN A O 1
ATOM 628 N N . MET A 1 83 ? -4.928 0.688 15.072 1.00 95.75 83 MET A N 1
ATOM 629 C CA . MET A 1 83 ? -5.247 1.289 13.780 1.00 95.75 83 MET A CA 1
ATOM 630 C C . MET A 1 83 ? -4.011 1.937 13.155 1.00 95.75 83 MET A C 1
ATOM 632 O O . MET A 1 83 ? -3.677 1.628 12.018 1.00 95.75 83 MET A O 1
ATOM 636 N N . THR A 1 84 ? -3.312 2.803 13.893 1.00 96.94 84 THR A N 1
ATOM 637 C CA . THR A 1 84 ? -2.089 3.463 13.411 1.00 96.94 84 THR A CA 1
ATOM 638 C C . THR A 1 84 ? -1.048 2.450 12.943 1.00 96.94 84 THR A C 1
ATOM 640 O O . THR A 1 84 ? -0.530 2.582 11.836 1.00 96.94 84 THR A O 1
ATOM 643 N N . ASP A 1 85 ? -0.804 1.408 13.734 1.00 98.19 85 ASP A N 1
ATOM 644 C CA . ASP A 1 85 ? 0.147 0.344 13.423 1.00 98.19 85 ASP A CA 1
ATOM 645 C C . ASP A 1 85 ? -0.256 -0.416 12.156 1.00 98.19 85 ASP A C 1
ATOM 647 O O . ASP A 1 85 ? 0.585 -0.682 11.301 1.00 98.19 85 ASP A O 1
ATOM 651 N N . ALA A 1 86 ? -1.543 -0.734 11.983 1.00 98.25 86 ALA A N 1
ATOM 652 C CA . ALA A 1 86 ? -2.024 -1.413 10.782 1.00 98.25 86 ALA A CA 1
ATOM 653 C C . ALA A 1 86 ? -1.807 -0.566 9.517 1.00 98.25 86 ALA A C 1
ATOM 655 O O . ALA A 1 86 ? -1.348 -1.081 8.496 1.00 98.25 86 ALA A O 1
ATOM 656 N N . ILE A 1 87 ? -2.092 0.739 9.588 1.00 97.69 87 ILE A N 1
ATOM 657 C CA . ILE A 1 87 ? -1.874 1.664 8.468 1.00 97.69 87 ILE A CA 1
ATOM 658 C C . ILE A 1 87 ? -0.378 1.824 8.173 1.00 97.69 87 ILE A C 1
ATOM 660 O O . ILE A 1 87 ? 0.009 1.791 7.006 1.00 97.69 87 ILE A O 1
ATOM 664 N N . ALA A 1 88 ? 0.465 1.920 9.205 1.00 98.19 88 ALA A N 1
ATOM 665 C CA . ALA A 1 88 ? 1.919 1.950 9.055 1.00 98.19 88 ALA A CA 1
ATOM 666 C C . ALA A 1 88 ? 2.465 0.650 8.438 1.00 98.19 88 ALA A C 1
ATOM 668 O O . ALA A 1 88 ? 3.377 0.688 7.615 1.00 98.19 88 ALA A O 1
ATOM 669 N N . GLY A 1 89 ? 1.889 -0.503 8.788 1.00 98.31 89 GLY A N 1
ATOM 670 C CA . GLY A 1 89 ? 2.256 -1.799 8.219 1.00 98.31 89 GLY A CA 1
ATOM 671 C C . GLY A 1 89 ? 1.926 -1.894 6.730 1.00 98.31 89 GLY A C 1
ATOM 672 O O . GLY A 1 89 ? 2.739 -2.382 5.944 1.00 98.31 89 GLY A O 1
ATOM 673 N N . LEU A 1 90 ? 0.759 -1.380 6.328 1.00 98.25 90 LEU A N 1
ATOM 674 C CA . LEU A 1 90 ? 0.385 -1.278 4.917 1.00 98.25 90 LEU A CA 1
ATOM 675 C C . LEU A 1 90 ? 1.318 -0.323 4.156 1.00 98.25 90 LEU A C 1
ATOM 677 O O . LEU A 1 90 ? 1.844 -0.710 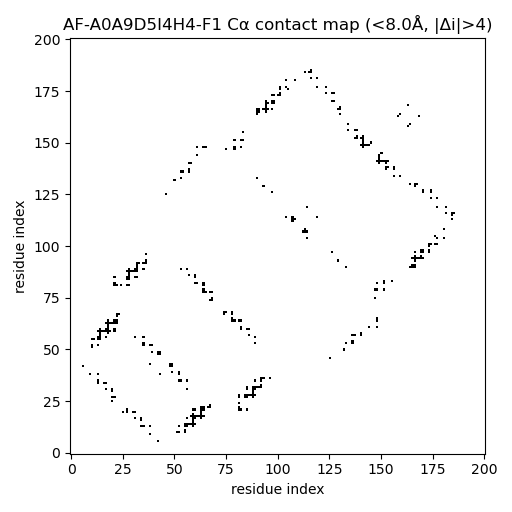3.116 1.00 98.25 90 LEU A O 1
ATOM 681 N N . ASP A 1 91 ? 1.569 0.879 4.682 1.00 98.06 91 ASP A N 1
ATOM 682 C CA . ASP A 1 91 ? 2.493 1.855 4.082 1.00 98.06 91 ASP A CA 1
ATOM 683 C C . ASP A 1 91 ? 3.898 1.253 3.876 1.00 98.06 91 ASP A C 1
ATOM 685 O O . ASP A 1 91 ? 4.446 1.278 2.772 1.00 98.06 91 ASP A O 1
ATOM 689 N N . ALA A 1 92 ? 4.439 0.583 4.900 1.00 98.38 92 ALA A N 1
ATOM 690 C CA . ALA A 1 92 ? 5.732 -0.095 4.828 1.00 98.38 92 ALA A CA 1
ATOM 691 C C . 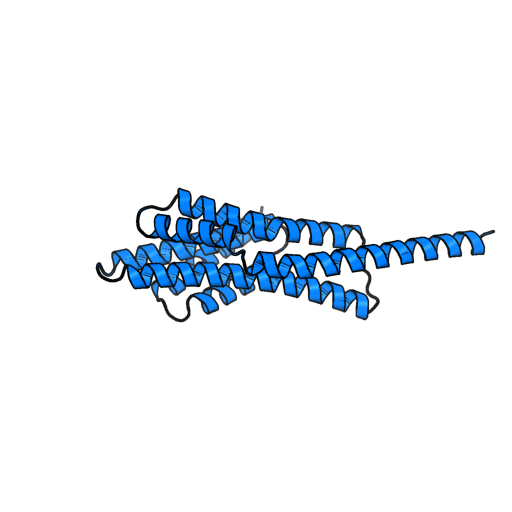ALA A 1 92 ? 5.770 -1.224 3.781 1.00 98.38 92 ALA A C 1
ATOM 693 O O . ALA A 1 92 ? 6.777 -1.399 3.093 1.00 98.38 92 ALA A O 1
ATOM 694 N N . ALA A 1 93 ? 4.685 -1.989 3.624 1.00 97.50 93 ALA A N 1
ATOM 695 C CA . ALA A 1 93 ? 4.606 -3.030 2.600 1.00 97.50 93 ALA A CA 1
ATOM 696 C C . ALA A 1 93 ? 4.600 -2.447 1.178 1.00 97.50 93 ALA A C 1
ATOM 698 O O . ALA A 1 93 ? 5.253 -2.994 0.289 1.00 97.50 93 ALA A O 1
ATOM 699 N N . LEU A 1 94 ? 3.895 -1.332 0.961 1.00 96.69 94 LEU A N 1
ATOM 700 C CA . LEU A 1 94 ? 3.875 -0.646 -0.333 1.00 96.69 94 LEU A CA 1
ATOM 701 C C . LEU A 1 94 ? 5.229 0.006 -0.644 1.00 96.69 94 LEU A C 1
ATOM 703 O O . LEU A 1 94 ? 5.701 -0.087 -1.776 1.00 96.69 94 LEU A O 1
ATOM 707 N N . ALA A 1 95 ? 5.898 0.584 0.356 1.00 98.00 95 ALA A N 1
ATOM 708 C CA . ALA A 1 95 ? 7.275 1.051 0.214 1.00 98.00 95 ALA A CA 1
ATOM 709 C C . ALA A 1 95 ? 8.203 -0.101 -0.208 1.00 98.00 95 ALA A C 1
ATOM 711 O O . ALA A 1 95 ? 8.921 -0.004 -1.200 1.00 98.00 95 ALA A O 1
ATOM 712 N N . GLN A 1 96 ? 8.128 -1.245 0.470 1.00 97.31 96 GLN A N 1
ATOM 713 C CA . GLN A 1 96 ? 8.952 -2.404 0.132 1.00 97.31 96 GLN A CA 1
ATOM 714 C C . GLN A 1 96 ? 8.652 -2.975 -1.265 1.00 97.31 96 GLN A C 1
ATOM 716 O O . GLN A 1 96 ? 9.569 -3.456 -1.928 1.00 97.31 96 GLN A O 1
ATOM 721 N N . LEU A 1 97 ? 7.408 -2.893 -1.749 1.00 94.31 97 LEU A N 1
ATOM 722 C CA . LEU A 1 97 ? 7.072 -3.224 -3.139 1.00 94.31 97 LEU A CA 1
ATOM 723 C C . LEU A 1 97 ? 7.782 -2.292 -4.138 1.00 94.31 97 LEU A C 1
ATOM 725 O O . LEU A 1 97 ? 8.316 -2.762 -5.147 1.00 94.31 97 LEU A O 1
ATOM 729 N N . ALA A 1 98 ? 7.801 -0.985 -3.865 1.00 95.56 98 ALA A N 1
ATOM 730 C CA . ALA A 1 98 ? 8.499 -0.012 -4.702 1.00 95.56 98 ALA A CA 1
ATOM 731 C C . ALA A 1 98 ? 10.017 -0.268 -4.719 1.00 95.56 98 ALA A C 1
ATOM 733 O O . ALA A 1 98 ? 10.608 -0.355 -5.795 1.00 95.56 98 ALA A O 1
ATOM 734 N N . GLU A 1 99 ? 10.628 -0.512 -3.555 1.00 96.81 99 GLU A N 1
ATOM 735 C CA . GLU A 1 99 ? 12.049 -0.879 -3.463 1.00 96.81 99 GLU A CA 1
ATOM 736 C C . GLU A 1 99 ? 12.354 -2.191 -4.200 1.00 96.81 99 GLU A C 1
ATOM 738 O O . GLU A 1 99 ? 13.299 -2.265 -4.980 1.00 96.81 99 GLU A O 1
ATOM 743 N N . ALA A 1 100 ? 11.525 -3.225 -4.042 1.00 94.88 100 ALA A N 1
ATOM 744 C CA . ALA A 1 100 ? 11.709 -4.478 -4.774 1.00 94.88 100 ALA A CA 1
ATOM 745 C C . ALA A 1 100 ? 11.649 -4.270 -6.299 1.00 94.88 100 ALA A C 1
ATOM 747 O O . ALA A 1 100 ? 12.411 -4.890 -7.043 1.00 94.88 100 ALA A O 1
ATOM 748 N N . SER A 1 101 ? 10.785 -3.364 -6.765 1.00 92.88 101 SER A N 1
ATOM 749 C CA . SER A 1 101 ? 10.679 -3.001 -8.183 1.00 92.88 101 SER A CA 1
ATOM 750 C C . SER A 1 101 ? 11.933 -2.276 -8.683 1.00 92.88 101 SER A C 1
ATOM 752 O O . SER A 1 101 ? 12.419 -2.579 -9.774 1.00 92.88 101 SER A O 1
ATOM 754 N N . LYS A 1 102 ? 12.491 -1.363 -7.876 1.00 94.75 102 LYS A N 1
ATOM 755 C CA . LYS A 1 102 ? 13.783 -0.710 -8.140 1.00 94.75 102 LYS A CA 1
ATOM 756 C C . LYS A 1 102 ? 14.896 -1.747 -8.297 1.00 94.75 102 LYS A C 1
ATOM 758 O O . LYS A 1 102 ? 15.561 -1.782 -9.332 1.00 94.75 102 LYS A O 1
ATOM 763 N N . LEU A 1 103 ? 15.050 -2.624 -7.305 1.00 95.50 103 LEU A N 1
ATOM 764 C CA . LEU A 1 103 ? 16.103 -3.640 -7.275 1.00 95.50 103 LEU A CA 1
ATOM 765 C C . LEU A 1 103 ? 16.005 -4.609 -8.460 1.00 95.50 103 LEU A C 1
ATOM 767 O O . LEU A 1 103 ? 17.021 -4.949 -9.062 1.00 95.50 103 LEU A O 1
ATOM 771 N N . ALA A 1 104 ? 14.792 -5.014 -8.849 1.00 92.44 104 ALA A N 1
ATOM 772 C CA . ALA A 1 104 ? 14.585 -5.878 -10.011 1.00 92.44 104 ALA A CA 1
ATOM 773 C C . ALA A 1 104 ? 15.065 -5.228 -11.322 1.00 92.44 104 ALA A C 1
ATOM 775 O O . ALA A 1 104 ? 15.657 -5.895 -12.177 1.00 92.44 104 ALA A O 1
ATOM 776 N N . VAL A 1 105 ? 14.842 -3.920 -11.480 1.00 90.88 105 VAL A N 1
ATOM 777 C CA . VAL A 1 105 ? 15.322 -3.150 -12.635 1.00 90.88 105 VAL A CA 1
ATOM 778 C C . VAL A 1 105 ? 16.848 -3.025 -12.631 1.00 90.88 105 VAL A C 1
ATOM 780 O O . VAL A 1 105 ? 17.483 -3.248 -13.665 1.00 90.88 105 VAL A O 1
ATOM 783 N N . GLU A 1 106 ? 17.450 -2.727 -11.481 1.00 91.94 106 GLU A N 1
ATOM 784 C CA . GLU A 1 106 ? 18.909 -2.643 -11.334 1.00 91.94 106 GLU A CA 1
ATOM 785 C C . GLU A 1 106 ? 19.593 -3.988 -11.613 1.00 91.94 106 GLU A C 1
ATOM 787 O O . GLU A 1 106 ? 20.596 -4.051 -12.331 1.00 91.94 106 GLU A O 1
ATOM 792 N N . GLU A 1 107 ? 19.023 -5.085 -11.113 1.00 92.31 107 GLU A N 1
ATOM 793 C CA . GLU A 1 107 ? 19.541 -6.430 -11.338 1.00 92.31 107 GLU A CA 1
ATOM 794 C C . GLU A 1 107 ? 19.443 -6.848 -12.811 1.00 92.31 107 GLU A C 1
ATOM 796 O O . GLU A 1 107 ? 20.391 -7.423 -13.356 1.00 92.31 107 GLU A O 1
ATOM 801 N N . ALA A 1 108 ? 18.329 -6.550 -13.485 1.00 88.62 108 ALA A N 1
ATOM 802 C CA . ALA A 1 108 ? 18.188 -6.830 -14.910 1.00 88.62 108 ALA A CA 1
ATOM 803 C C . ALA A 1 108 ? 19.258 -6.090 -15.726 1.00 88.62 108 ALA A C 1
ATOM 805 O O . ALA A 1 108 ? 19.971 -6.723 -16.515 1.00 88.62 108 ALA A O 1
ATOM 806 N N . ALA A 1 109 ? 19.437 -4.791 -15.457 1.00 85.38 109 ALA A N 1
ATOM 807 C CA . ALA A 1 109 ? 20.461 -3.972 -16.093 1.00 85.38 109 ALA A CA 1
ATOM 808 C C . ALA A 1 109 ? 21.874 -4.538 -15.855 1.00 85.38 109 ALA A C 1
ATOM 810 O O . ALA A 1 109 ? 22.645 -4.694 -16.804 1.00 85.38 109 ALA A O 1
ATOM 811 N N . SER A 1 110 ? 22.191 -4.930 -14.615 1.00 85.25 110 SER A N 1
ATOM 812 C CA . SER A 1 110 ? 23.475 -5.548 -14.250 1.00 85.25 110 SER A CA 1
ATOM 813 C C . SER A 1 110 ? 23.728 -6.873 -14.984 1.00 85.25 110 SER A C 1
ATOM 815 O O . SER A 1 110 ? 24.844 -7.144 -15.428 1.00 85.25 110 SER A O 1
ATOM 817 N N . ARG A 1 111 ? 22.684 -7.687 -15.185 1.00 86.38 111 ARG A N 1
ATOM 818 C CA . ARG A 1 111 ? 22.758 -8.984 -15.881 1.00 86.38 111 ARG A CA 1
ATOM 819 C C . ARG A 1 111 ? 22.688 -8.874 -17.411 1.00 86.38 111 ARG A C 1
ATOM 821 O O . ARG A 1 111 ? 22.490 -9.894 -18.074 1.00 86.38 111 ARG A O 1
ATOM 828 N N . ALA A 1 112 ? 22.804 -7.667 -17.972 1.00 77.75 112 ALA A N 1
ATOM 829 C CA . ALA A 1 112 ? 22.612 -7.371 -19.397 1.00 77.75 112 ALA A CA 1
ATOM 830 C C . ALA A 1 112 ? 21.257 -7.854 -19.964 1.00 77.75 112 ALA A C 1
ATOM 832 O O . ALA A 1 112 ? 21.098 -8.008 -21.178 1.00 77.75 112 ALA A O 1
ATOM 833 N N . ARG A 1 113 ? 20.265 -8.083 -19.093 1.00 73.69 113 ARG A N 1
ATOM 834 C CA . ARG A 1 113 ? 18.882 -8.353 -19.485 1.00 73.69 113 ARG A CA 1
ATOM 835 C C . ARG A 1 113 ? 18.190 -7.010 -19.652 1.00 73.69 113 ARG A C 1
ATOM 837 O O . ARG A 1 113 ? 18.188 -6.192 -18.740 1.00 73.69 113 ARG A O 1
ATOM 844 N N . LYS A 1 114 ? 17.617 -6.768 -20.827 1.00 72.12 114 LYS A N 1
ATOM 845 C CA . LYS A 1 114 ? 16.933 -5.507 -21.111 1.00 72.12 114 LYS A CA 1
ATOM 846 C C . LYS A 1 114 ? 15.435 -5.700 -20.949 1.00 72.12 114 LYS A C 1
ATOM 848 O O . LYS A 1 114 ? 14.861 -6.540 -21.635 1.00 72.12 114 LYS A O 1
ATOM 853 N N . PHE A 1 115 ? 14.835 -4.907 -20.070 1.00 82.69 115 PHE A N 1
ATOM 854 C CA . PHE A 1 115 ? 13.416 -4.599 -20.180 1.00 82.69 115 PHE A CA 1
ATOM 855 C C . PHE A 1 115 ? 13.193 -3.744 -21.428 1.00 82.69 115 PHE A C 1
ATOM 857 O O . PHE A 1 115 ? 14.060 -2.950 -21.811 1.00 82.69 115 PHE A O 1
ATOM 864 N N . SER A 1 116 ? 12.044 -3.909 -22.074 1.00 83.81 116 SER A N 1
ATOM 865 C CA . SER A 1 116 ? 11.627 -2.996 -23.131 1.00 83.81 116 SER A CA 1
ATOM 866 C C . SER A 1 116 ? 11.292 -1.620 -22.535 1.00 83.81 116 SER A C 1
ATOM 868 O O . SER A 1 116 ? 10.972 -1.495 -21.349 1.00 83.81 116 SER A O 1
ATOM 870 N N . ASN A 1 117 ? 11.348 -0.567 -23.357 1.00 84.38 117 ASN A N 1
ATOM 871 C CA . ASN A 1 117 ? 10.928 0.764 -22.910 1.00 84.38 117 ASN A CA 1
ATOM 872 C C . ASN A 1 117 ? 9.456 0.748 -22.477 1.00 84.38 117 ASN A C 1
ATOM 874 O O . ASN A 1 117 ? 9.112 1.352 -21.469 1.00 84.38 117 ASN A O 1
ATOM 878 N N . GLU A 1 118 ? 8.604 0.008 -23.187 1.00 87.06 118 GLU A N 1
ATOM 879 C CA . GLU A 1 118 ? 7.185 -0.142 -22.863 1.00 87.06 118 GLU A CA 1
ATOM 880 C C . GLU A 1 118 ? 6.969 -0.816 -21.501 1.00 87.06 118 GLU A C 1
ATOM 882 O O . GLU A 1 118 ? 6.099 -0.390 -20.740 1.00 87.06 118 GLU A O 1
ATOM 887 N N . GLU A 1 119 ? 7.761 -1.843 -21.171 1.00 87.94 119 GLU A N 1
ATOM 888 C CA . GLU A 1 119 ? 7.709 -2.523 -19.871 1.00 87.94 119 GLU A CA 1
ATOM 889 C C . GLU A 1 119 ? 8.114 -1.584 -18.733 1.00 87.94 119 GLU A C 1
ATOM 891 O O . GLU A 1 119 ? 7.389 -1.469 -17.742 1.00 87.94 119 GLU A O 1
ATOM 896 N N . LEU A 1 120 ? 9.223 -0.854 -18.899 1.00 89.44 120 LEU A N 1
ATOM 897 C CA . LEU A 1 120 ? 9.666 0.138 -17.918 1.00 89.44 120 LEU A CA 1
ATOM 898 C C . LEU A 1 120 ? 8.636 1.262 -17.762 1.00 89.44 120 LEU A C 1
ATOM 900 O O . LEU A 1 120 ? 8.376 1.699 -16.641 1.00 89.44 120 LEU A O 1
ATOM 904 N N . THR A 1 121 ? 8.044 1.748 -18.860 1.00 90.69 121 THR A N 1
ATOM 905 C CA . THR A 1 121 ? 7.046 2.829 -18.828 1.00 90.69 121 THR A CA 1
ATOM 906 C C . THR A 1 121 ? 5.790 2.390 -18.094 1.00 90.69 121 THR A C 1
ATOM 908 O O . THR A 1 121 ? 5.278 3.148 -17.270 1.00 90.69 121 THR A O 1
ATOM 911 N N . ARG A 1 122 ? 5.321 1.161 -18.338 1.00 89.31 122 ARG A N 1
ATOM 912 C CA . ARG A 1 122 ? 4.171 0.600 -17.625 1.00 89.31 122 ARG A CA 1
ATOM 913 C C . ARG A 1 122 ? 4.449 0.486 -16.128 1.00 89.31 122 ARG A C 1
ATOM 915 O O . ARG A 1 122 ? 3.697 1.042 -15.338 1.00 89.31 122 ARG A O 1
ATOM 922 N N . ALA A 1 123 ? 5.561 -0.142 -15.750 1.00 89.38 123 ALA A N 1
ATOM 923 C CA . ALA A 1 123 ? 5.921 -0.314 -14.345 1.00 89.38 123 ALA A CA 1
ATOM 924 C C . ALA A 1 123 ? 6.127 1.032 -13.621 1.00 89.38 123 ALA A C 1
ATOM 926 O O . ALA A 1 123 ? 5.667 1.199 -12.495 1.00 89.38 123 ALA A O 1
ATOM 927 N N . ARG A 1 124 ? 6.728 2.031 -14.285 1.00 92.00 124 ARG A N 1
ATOM 928 C CA . ARG A 1 124 ? 6.827 3.405 -13.763 1.00 92.00 124 ARG A CA 1
ATOM 929 C C . ARG A 1 124 ? 5.445 4.019 -13.513 1.00 92.00 124 ARG A C 1
ATOM 931 O O . ARG A 1 124 ? 5.229 4.575 -12.445 1.00 92.00 124 ARG A O 1
ATOM 938 N N . SER A 1 125 ? 4.520 3.898 -14.466 1.00 91.69 125 SER A N 1
ATOM 939 C CA . SER A 1 125 ? 3.152 4.427 -14.338 1.00 91.69 125 SER A CA 1
ATOM 940 C C . SER A 1 125 ? 2.365 3.755 -13.206 1.00 91.69 125 SER A C 1
ATOM 942 O O . SER A 1 125 ? 1.589 4.416 -12.510 1.00 91.69 125 SER A O 1
ATOM 944 N N . ASP A 1 126 ? 2.553 2.448 -13.017 1.00 90.19 126 ASP A N 1
ATOM 945 C CA . ASP A 1 126 ? 1.918 1.707 -11.925 1.00 90.19 126 ASP A CA 1
ATOM 946 C C . ASP A 1 126 ? 2.464 2.169 -10.561 1.00 90.19 126 ASP A C 1
ATOM 948 O O . ASP A 1 126 ? 1.692 2.402 -9.629 1.00 90.19 126 ASP A O 1
ATOM 952 N N . LEU A 1 127 ? 3.780 2.394 -10.462 1.00 91.75 127 LEU A N 1
ATOM 953 C CA . LEU A 1 127 ? 4.437 2.933 -9.267 1.00 91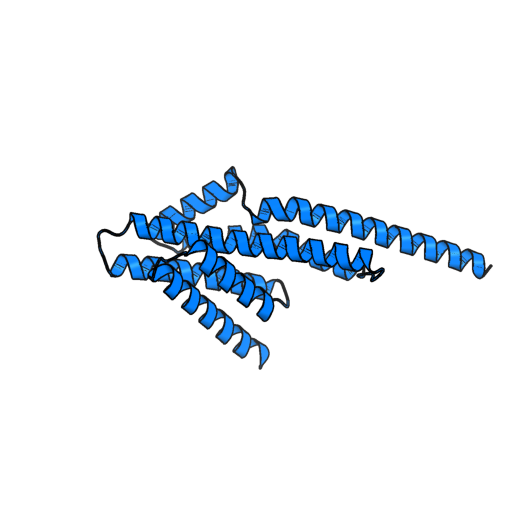.75 127 LEU A CA 1
ATOM 954 C C . LEU A 1 127 ? 4.013 4.378 -8.960 1.00 91.75 127 LEU A C 1
ATOM 956 O O . LEU A 1 127 ? 3.728 4.692 -7.808 1.00 91.75 127 LEU A O 1
ATOM 960 N N . GLU A 1 128 ? 3.893 5.246 -9.969 1.00 92.19 128 GLU A N 1
ATOM 961 C CA . GLU A 1 128 ? 3.381 6.619 -9.801 1.00 92.19 128 GLU A CA 1
ATOM 962 C C . GLU A 1 128 ? 1.957 6.642 -9.218 1.00 92.19 128 GLU A C 1
ATOM 964 O O . GLU A 1 128 ? 1.580 7.571 -8.505 1.00 92.19 128 GLU A O 1
ATOM 969 N N . SER A 1 129 ? 1.168 5.598 -9.479 1.00 92.88 129 SER A N 1
ATOM 970 C CA . SER A 1 129 ? -0.204 5.479 -8.980 1.00 92.88 129 SER A CA 1
ATOM 971 C C . SER A 1 129 ? -0.290 4.953 -7.538 1.00 92.88 129 SER A C 1
ATOM 973 O O . SER A 1 129 ? -1.348 5.054 -6.914 1.00 92.88 129 SER A O 1
ATOM 975 N N . LEU A 1 130 ? 0.790 4.386 -6.992 1.00 92.69 130 LEU A N 1
ATOM 976 C CA . LEU A 1 130 ? 0.800 3.647 -5.725 1.00 92.69 130 LEU A CA 1
ATOM 977 C C . LEU A 1 130 ? 0.441 4.529 -4.516 1.00 92.69 130 LEU A C 1
ATOM 979 O O . LEU A 1 130 ? -0.497 4.211 -3.783 1.00 92.69 130 LEU A O 1
ATOM 983 N N . GLU A 1 131 ? 1.139 5.654 -4.329 1.00 94.31 131 GLU A N 1
ATOM 984 C CA . GLU A 1 131 ? 0.865 6.578 -3.216 1.00 94.31 131 GLU A CA 1
ATOM 985 C C . GLU A 1 131 ? -0.524 7.212 -3.348 1.00 94.31 131 GLU A C 1
ATOM 987 O O . GLU A 1 131 ?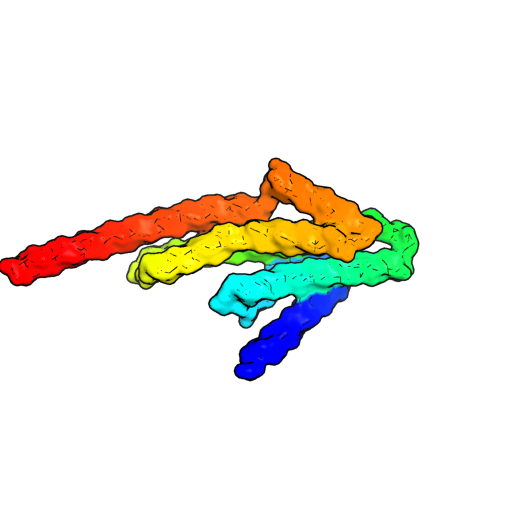 -1.273 7.285 -2.372 1.00 94.31 131 GLU A O 1
ATOM 992 N N . ALA A 1 132 ? -0.917 7.599 -4.565 1.00 94.06 132 ALA A N 1
ATOM 993 C CA . ALA A 1 132 ? -2.234 8.173 -4.813 1.00 94.06 132 ALA A CA 1
ATOM 994 C C . ALA A 1 132 ? -3.356 7.198 -4.419 1.00 94.06 132 ALA A C 1
ATOM 996 O O . ALA A 1 132 ? -4.291 7.585 -3.718 1.00 94.06 132 ALA A O 1
ATOM 997 N N . MET A 1 133 ? -3.241 5.920 -4.799 1.00 94.12 133 MET A N 1
ATOM 998 C CA . MET A 1 133 ? -4.206 4.886 -4.414 1.00 94.12 133 MET A CA 1
ATOM 999 C C . MET A 1 133 ? -4.228 4.623 -2.908 1.00 94.12 133 MET A C 1
ATOM 1001 O O . MET A 1 133 ? -5.307 4.418 -2.344 1.00 94.12 133 MET A O 1
ATOM 1005 N N . PHE A 1 134 ? -3.065 4.618 -2.252 1.00 95.31 134 PHE A N 1
ATOM 1006 C CA . PHE A 1 134 ? -2.982 4.461 -0.801 1.00 95.31 134 PHE A CA 1
ATOM 1007 C C . PHE A 1 134 ? -3.724 5.595 -0.084 1.00 95.31 134 PHE A C 1
ATOM 1009 O O . PHE A 1 134 ? -4.622 5.332 0.720 1.00 95.31 134 PHE A O 1
ATOM 1016 N N . LEU A 1 135 ? -3.424 6.849 -0.436 1.00 95.62 135 LEU A N 1
ATOM 1017 C CA . LEU A 1 135 ? -4.049 8.027 0.166 1.00 95.62 135 LEU A CA 1
ATOM 1018 C C . LEU A 1 135 ? -5.548 8.119 -0.142 1.00 95.62 135 LEU A C 1
ATOM 1020 O O . LEU A 1 135 ? -6.332 8.460 0.744 1.00 95.62 135 LEU A O 1
ATOM 1024 N N . GLU A 1 136 ? -5.965 7.792 -1.366 1.00 95.69 136 GLU A N 1
ATOM 1025 C CA . GLU A 1 136 ? -7.379 7.746 -1.748 1.00 95.69 136 GLU A CA 1
ATOM 1026 C C . GLU A 1 136 ? -8.139 6.698 -0.926 1.00 95.69 136 GLU A C 1
ATOM 1028 O O . GLU A 1 136 ? -9.203 6.988 -0.374 1.00 95.69 136 GLU A O 1
ATOM 1033 N N . THR A 1 137 ? -7.584 5.489 -0.794 1.00 94.50 137 THR A N 1
ATOM 1034 C CA . THR A 1 137 ? -8.228 4.405 -0.038 1.00 94.50 137 THR A CA 1
ATOM 1035 C C . THR A 1 137 ? -8.293 4.737 1.449 1.00 94.50 137 THR A C 1
ATOM 1037 O O . THR A 1 137 ? -9.321 4.496 2.091 1.00 94.50 137 THR A O 1
ATOM 1040 N N . LEU A 1 138 ? -7.235 5.341 1.995 1.00 94.75 138 LEU A N 1
ATOM 1041 C CA . LEU A 1 138 ? -7.198 5.814 3.375 1.00 94.75 138 LEU A CA 1
ATOM 1042 C C . LEU A 1 138 ? -8.257 6.903 3.614 1.00 94.75 138 LEU A C 1
ATOM 1044 O O . LEU A 1 138 ? -9.045 6.797 4.554 1.00 94.75 138 LEU A O 1
ATOM 1048 N N . GLN A 1 139 ? -8.349 7.900 2.728 1.00 96.00 139 GLN A N 1
ATOM 1049 C CA . GLN A 1 139 ? -9.356 8.965 2.798 1.00 96.00 139 GLN A CA 1
ATOM 1050 C C . GLN A 1 139 ? -10.783 8.416 2.680 1.00 96.00 139 GLN A C 1
ATOM 1052 O O . GLN A 1 139 ? -11.649 8.788 3.470 1.00 96.00 139 GLN A O 1
ATOM 1057 N N . SER A 1 140 ? -11.035 7.509 1.736 1.00 95.19 140 SER A N 1
ATOM 1058 C CA . SER A 1 140 ? -12.339 6.855 1.576 1.00 95.19 140 SER A CA 1
ATOM 1059 C C . SER A 1 140 ? -12.715 6.035 2.817 1.00 95.19 140 SER A C 1
ATOM 1061 O O . SER A 1 140 ? -13.866 6.045 3.265 1.00 95.19 140 SER A O 1
ATOM 1063 N N . SER A 1 141 ? -11.745 5.346 3.421 1.00 92.75 141 SER A N 1
ATOM 1064 C CA . SER A 1 141 ? -11.955 4.597 4.665 1.00 92.75 141 SER A CA 1
ATOM 1065 C C . SER A 1 141 ? -12.280 5.534 5.830 1.00 92.75 141 SER A C 1
ATOM 1067 O O . SER A 1 141 ? -13.206 5.260 6.592 1.00 92.75 141 SER A O 1
ATOM 1069 N N . ALA A 1 142 ? -11.600 6.681 5.919 1.00 93.62 142 ALA A N 1
ATOM 1070 C CA . ALA A 1 142 ? -11.873 7.712 6.917 1.00 93.62 142 ALA A CA 1
ATOM 1071 C C . ALA A 1 142 ? -13.288 8.298 6.777 1.00 93.62 142 ALA A C 1
ATOM 1073 O O . ALA A 1 142 ? -13.997 8.448 7.769 1.00 93.62 142 ALA A O 1
ATOM 1074 N N . SER A 1 143 ? -13.724 8.584 5.545 1.00 94.38 143 SER A N 1
ATOM 1075 C CA . SER A 1 143 ? -15.042 9.169 5.257 1.00 94.38 143 SER A CA 1
ATOM 1076 C C . SER A 1 143 ? -16.213 8.203 5.467 1.00 94.38 143 SER A C 1
ATOM 1078 O O . SER A 1 143 ? -17.338 8.648 5.681 1.00 94.38 143 SER A O 1
ATOM 1080 N N . THR A 1 144 ? -15.976 6.890 5.398 1.00 92.44 144 THR A N 1
ATOM 1081 C CA . THR A 1 144 ? -17.018 5.863 5.593 1.00 92.44 144 THR A CA 1
ATOM 1082 C C . THR A 1 144 ? -17.066 5.306 7.017 1.00 92.44 144 THR A C 1
ATOM 1084 O O . THR A 1 144 ? -18.075 4.718 7.415 1.00 92.44 144 THR A O 1
ATOM 1087 N N . ALA A 1 145 ? -15.992 5.476 7.791 1.00 90.50 145 ALA A N 1
ATOM 1088 C CA . ALA A 1 145 ? -15.934 5.102 9.197 1.00 90.50 145 ALA A CA 1
ATOM 1089 C C . ALA A 1 145 ? -16.770 6.044 10.085 1.00 90.50 145 ALA A C 1
ATOM 1091 O O . ALA A 1 145 ? -17.264 7.085 9.655 1.00 90.50 145 ALA A O 1
ATOM 1092 N N . LYS A 1 146 ? -16.932 5.673 11.360 1.00 88.75 146 LYS A N 1
ATOM 1093 C CA . LYS A 1 146 ? -17.609 6.493 12.377 1.00 88.75 146 LYS A CA 1
ATOM 1094 C C . LYS A 1 146 ? -16.830 6.481 13.691 1.00 88.75 146 LYS A C 1
ATOM 1096 O O . LYS A 1 146 ? -16.111 5.523 13.977 1.00 88.75 146 LYS A O 1
ATOM 1101 N N . GLY A 1 147 ? -17.024 7.521 14.502 1.00 90.31 147 GLY A N 1
ATOM 1102 C CA . GLY A 1 147 ? -16.422 7.648 15.832 1.00 90.31 147 GLY A CA 1
ATOM 1103 C C . GLY A 1 147 ? -14.893 7.611 15.796 1.00 90.31 147 GLY A C 1
ATOM 1104 O O . GLY A 1 147 ? -14.287 8.067 14.831 1.00 90.31 147 GLY A O 1
ATOM 1105 N N . LEU A 1 148 ? -14.286 6.986 16.811 1.00 89.19 148 LEU A N 1
ATOM 1106 C CA . LEU A 1 148 ? -12.830 6.912 16.994 1.00 89.19 148 LEU A CA 1
ATOM 1107 C C . LEU A 1 148 ? -12.066 6.484 15.734 1.00 89.19 148 LEU A C 1
ATOM 1109 O O . LEU A 1 148 ? -10.964 6.969 15.476 1.00 89.19 148 LEU A O 1
ATOM 1113 N N . VAL A 1 149 ? -12.632 5.552 14.965 1.00 91.31 149 VAL A N 1
ATOM 1114 C CA . VAL A 1 149 ? -11.983 5.039 13.760 1.00 91.31 149 VAL A CA 1
ATOM 1115 C C . VAL A 1 149 ? -11.929 6.108 12.668 1.00 91.31 149 VAL A C 1
ATOM 1117 O O . VAL A 1 149 ? -10.891 6.271 12.034 1.00 91.31 149 VAL A O 1
ATOM 1120 N N . ALA A 1 150 ? -13.007 6.874 12.480 1.00 93.69 150 ALA A N 1
ATOM 1121 C CA . ALA A 1 150 ? -13.023 7.982 11.526 1.00 93.69 150 ALA A CA 1
ATOM 1122 C C . ALA A 1 150 ? -12.030 9.079 11.919 1.00 93.69 150 ALA A C 1
ATOM 1124 O O . ALA A 1 150 ? -11.298 9.562 11.055 1.00 93.69 150 ALA A O 1
ATOM 1125 N N . ASP A 1 151 ? -11.984 9.423 13.210 1.00 94.19 151 ASP A N 1
ATOM 1126 C CA . ASP A 1 151 ? -11.087 10.452 13.744 1.00 94.19 151 ASP A CA 1
ATOM 1127 C C . ASP A 1 151 ? -9.622 10.042 13.554 1.00 94.19 151 ASP A C 1
ATOM 1129 O O . ASP A 1 151 ? -8.821 10.791 13.002 1.00 94.19 151 ASP A O 1
ATOM 1133 N N . THR A 1 152 ? -9.286 8.799 13.916 1.00 94.75 152 THR A N 1
ATOM 1134 C CA . THR A 1 152 ? -7.923 8.266 13.770 1.00 94.75 152 THR A CA 1
ATOM 1135 C C . THR A 1 152 ? -7.490 8.221 12.306 1.00 94.75 152 THR A C 1
ATOM 1137 O O . THR A 1 152 ? -6.370 8.606 11.985 1.00 94.75 152 THR A O 1
ATOM 1140 N N . LEU A 1 153 ? -8.362 7.788 11.392 1.00 95.75 153 LEU A N 1
ATOM 1141 C CA . LEU A 1 153 ? -8.023 7.760 9.970 1.00 95.75 153 LEU A CA 1
ATOM 1142 C C . LEU A 1 153 ? -7.884 9.174 9.380 1.00 95.75 153 LEU A C 1
ATOM 1144 O O . LEU A 1 153 ? -6.996 9.387 8.561 1.00 95.75 153 LEU A O 1
ATOM 1148 N N . HIS A 1 154 ? -8.690 10.155 9.805 1.00 96.88 154 HIS A N 1
ATOM 1149 C CA . HIS A 1 154 ? -8.514 11.555 9.386 1.00 96.88 154 HIS A CA 1
ATOM 1150 C C . HIS A 1 154 ? -7.196 12.156 9.892 1.00 96.88 154 HIS A C 1
ATOM 1152 O O . HIS A 1 154 ? -6.515 12.846 9.124 1.00 96.88 154 HIS A O 1
ATOM 1158 N N . ASP A 1 155 ? -6.815 11.866 11.141 1.00 96.38 155 ASP A N 1
ATOM 1159 C CA . ASP A 1 155 ? -5.506 12.240 11.690 1.00 96.38 155 ASP A CA 1
ATOM 1160 C C . ASP A 1 155 ? -4.384 11.676 10.802 1.00 96.38 155 ASP A C 1
ATOM 1162 O O . ASP A 1 155 ? -3.476 12.405 10.405 1.00 96.38 155 ASP A O 1
ATOM 1166 N N . LEU A 1 156 ? -4.478 10.394 10.426 1.00 96.06 156 LEU A N 1
ATOM 1167 C CA . LEU A 1 156 ? -3.481 9.721 9.588 1.00 96.06 156 LEU A CA 1
ATOM 1168 C C . LEU A 1 156 ? -3.432 10.271 8.158 1.00 96.06 156 LEU A C 1
ATOM 1170 O O . LEU A 1 156 ? -2.339 10.465 7.632 1.00 96.06 156 LEU A O 1
ATOM 1174 N N . VAL A 1 157 ? -4.573 10.589 7.536 1.00 96.31 157 VAL A N 1
ATOM 1175 C CA . VAL A 1 157 ? -4.587 11.266 6.224 1.00 96.31 157 VAL A CA 1
ATOM 1176 C C . VAL A 1 157 ? -3.888 12.619 6.309 1.00 96.31 157 VAL A C 1
ATOM 1178 O O . VAL A 1 157 ? -3.108 12.976 5.426 1.00 96.31 157 VAL A O 1
ATOM 1181 N N . THR A 1 158 ? -4.176 13.389 7.359 1.00 96.50 158 THR A N 1
ATOM 1182 C CA . THR A 1 158 ? -3.571 14.709 7.564 1.00 96.50 158 THR A CA 1
ATOM 1183 C C . THR A 1 158 ? -2.067 14.577 7.765 1.00 96.50 158 THR A C 1
ATOM 1185 O O . THR A 1 158 ? -1.297 15.277 7.111 1.00 96.50 158 THR A O 1
ATOM 1188 N N . HIS A 1 159 ? -1.647 13.628 8.602 1.00 94.88 159 HIS A N 1
ATOM 1189 C CA . HIS A 1 159 ? -0.243 1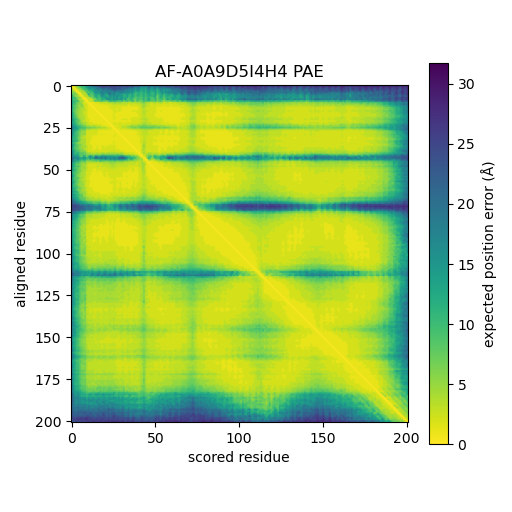3.307 8.819 1.00 94.88 159 HIS A CA 1
ATOM 1190 C C . HIS A 1 159 ? 0.460 12.935 7.510 1.00 94.88 159 HIS A C 1
ATOM 1192 O O . HIS A 1 159 ? 1.489 13.518 7.190 1.00 94.88 159 HIS A O 1
ATOM 1198 N N . ALA A 1 160 ? -0.114 12.021 6.726 1.00 94.19 160 ALA A N 1
ATOM 1199 C CA . ALA A 1 160 ? 0.459 11.574 5.461 1.00 94.19 160 ALA A CA 1
ATOM 1200 C C . ALA A 1 160 ? 0.628 12.721 4.448 1.00 94.19 160 ALA A C 1
ATOM 1202 O O . ALA A 1 160 ? 1.643 12.802 3.766 1.00 94.19 160 ALA A O 1
ATOM 1203 N N . LYS A 1 161 ? -0.330 13.654 4.381 1.00 92.62 161 LYS A N 1
ATOM 1204 C CA . LYS A 1 161 ? -0.246 14.828 3.493 1.00 92.62 161 LYS A CA 1
ATOM 1205 C C . LYS A 1 161 ? 0.809 15.848 3.925 1.00 92.62 161 LYS A C 1
ATOM 1207 O O . LYS A 1 161 ? 1.369 16.523 3.069 1.00 92.62 161 LYS A O 1
ATOM 1212 N N . LEU A 1 162 ? 1.031 16.008 5.231 1.00 94.12 162 LEU A N 1
ATOM 1213 C CA . LEU A 1 162 ? 1.946 17.020 5.774 1.00 94.12 162 LEU A CA 1
ATOM 1214 C C . LEU A 1 162 ? 3.382 16.509 5.914 1.00 94.12 162 LEU A C 1
ATOM 1216 O O . LEU A 1 162 ? 4.320 17.243 5.620 1.00 94.12 162 LEU A O 1
ATOM 1220 N N . ASN A 1 163 ? 3.541 15.267 6.366 1.00 94.19 163 ASN A N 1
ATOM 1221 C CA . ASN A 1 163 ? 4.833 14.672 6.706 1.00 94.19 163 ASN A CA 1
ATOM 1222 C C . ASN A 1 163 ? 5.300 13.634 5.678 1.00 94.19 163 ASN A C 1
ATOM 1224 O O . ASN A 1 163 ? 6.435 13.170 5.757 1.00 94.19 163 ASN A O 1
ATOM 1228 N N . GLY A 1 164 ? 4.441 13.277 4.722 1.00 94.12 164 GLY A N 1
ATOM 1229 C CA . GLY A 1 164 ? 4.701 12.222 3.753 1.00 94.12 164 GLY A CA 1
ATOM 1230 C C . GLY A 1 164 ? 4.390 10.824 4.286 1.00 94.12 164 GLY A C 1
ATOM 1231 O O . GLY A 1 164 ? 3.911 10.630 5.408 1.00 94.12 164 GLY A O 1
ATOM 1232 N N . THR A 1 165 ? 4.665 9.844 3.432 1.00 96.50 165 THR A N 1
ATOM 1233 C CA . THR A 1 165 ? 4.480 8.409 3.671 1.00 96.50 165 THR A CA 1
ATOM 1234 C C . THR A 1 165 ? 5.791 7.668 3.408 1.00 96.50 165 THR A C 1
ATOM 1236 O O . THR A 1 165 ? 6.660 8.170 2.682 1.00 96.50 165 THR A O 1
ATOM 1239 N N . ALA A 1 166 ? 5.953 6.469 3.974 1.00 96.75 166 ALA A N 1
ATOM 1240 C CA . ALA A 1 166 ? 7.093 5.615 3.647 1.00 96.75 166 ALA A CA 1
ATOM 1241 C C . ALA A 1 166 ? 7.079 5.255 2.155 1.00 96.75 166 ALA A C 1
ATOM 1243 O O . ALA A 1 166 ? 8.121 5.300 1.497 1.00 96.75 166 ALA A O 1
ATOM 1244 N N . VAL A 1 167 ? 5.893 4.974 1.602 1.00 96.12 167 VAL A N 1
ATOM 1245 C CA . VAL A 1 167 ? 5.726 4.692 0.176 1.00 96.12 167 VAL A CA 1
ATOM 1246 C C . VAL A 1 167 ? 6.130 5.879 -0.699 1.00 96.12 167 VAL A C 1
ATOM 1248 O O . VAL A 1 167 ? 6.877 5.688 -1.654 1.00 96.12 167 VAL A O 1
ATOM 1251 N N . GLY A 1 168 ? 5.728 7.103 -0.357 1.00 95.69 168 GLY A N 1
ATOM 1252 C CA . GLY A 1 168 ? 6.073 8.314 -1.106 1.00 95.69 168 GLY A CA 1
ATOM 1253 C C . GLY A 1 168 ? 7.576 8.586 -1.112 1.00 95.69 168 GLY A C 1
ATOM 1254 O O . GLY A 1 168 ? 8.165 8.826 -2.168 1.00 95.69 168 GLY A O 1
ATOM 1255 N N . SER A 1 169 ? 8.228 8.454 0.050 1.00 96.44 169 SER A N 1
ATOM 1256 C CA . SER A 1 169 ? 9.687 8.584 0.156 1.00 96.44 169 SER A CA 1
ATOM 1257 C C . SER A 1 169 ? 10.413 7.556 -0.717 1.00 96.44 169 SER A C 1
ATOM 1259 O O . SER A 1 169 ? 11.360 7.896 -1.424 1.00 96.44 169 SER A O 1
ATOM 1261 N N . GLN A 1 170 ? 9.967 6.300 -0.689 1.00 97.69 170 GLN A N 1
ATOM 1262 C CA . GLN A 1 170 ? 10.583 5.217 -1.451 1.00 97.69 170 GLN A CA 1
ATOM 1263 C C . GLN A 1 170 ? 10.318 5.326 -2.963 1.00 97.69 170 GLN A C 1
ATOM 1265 O O . GLN A 1 170 ? 11.175 4.986 -3.785 1.00 97.69 170 GLN A O 1
ATOM 1270 N N . LEU A 1 171 ? 9.148 5.831 -3.360 1.00 96.38 171 LEU A N 1
ATOM 1271 C CA . LEU A 1 171 ? 8.813 6.071 -4.763 1.00 96.38 171 LEU A CA 1
ATOM 1272 C C . LEU A 1 171 ? 9.713 7.128 -5.396 1.00 96.38 171 LEU A C 1
ATOM 1274 O O . LEU A 1 171 ? 10.091 6.968 -6.553 1.00 96.38 171 LEU A O 1
ATOM 1278 N N . GLN A 1 172 ? 10.097 8.175 -4.663 1.00 95.12 172 GLN A N 1
ATOM 1279 C CA . GLN A 1 172 ? 10.991 9.205 -5.195 1.00 95.12 172 GLN A CA 1
ATOM 1280 C C . GLN A 1 172 ? 12.335 8.618 -5.660 1.00 95.12 172 GLN A C 1
ATOM 1282 O O . GLN A 1 172 ? 12.804 8.924 -6.762 1.00 95.12 172 GLN A O 1
ATOM 1287 N N . ASP A 1 173 ? 12.925 7.743 -4.848 1.00 94.12 173 ASP A N 1
ATOM 1288 C CA . ASP A 1 173 ? 14.160 7.032 -5.184 1.00 94.12 173 ASP A CA 1
ATOM 1289 C C . ASP A 1 173 ? 13.930 6.044 -6.343 1.00 94.12 173 ASP A C 1
ATOM 1291 O O . ASP A 1 173 ? 14.581 6.108 -7.389 1.00 94.12 173 ASP A O 1
ATOM 1295 N N . THR A 1 174 ? 12.892 5.213 -6.228 1.00 95.25 174 THR A N 1
ATOM 1296 C CA . THR A 1 174 ? 12.529 4.208 -7.240 1.00 95.25 174 THR A CA 1
ATOM 1297 C C . THR A 1 174 ? 12.314 4.823 -8.631 1.00 95.25 174 THR A C 1
ATOM 1299 O O . THR A 1 174 ? 12.888 4.364 -9.620 1.00 95.25 174 THR A O 1
ATOM 1302 N N . LEU A 1 175 ? 11.523 5.893 -8.738 1.00 94.75 175 LEU A N 1
ATOM 1303 C CA . LEU A 1 175 ? 11.212 6.549 -10.014 1.00 94.75 175 LEU A CA 1
ATOM 1304 C C . LEU A 1 175 ? 12.443 7.215 -10.646 1.00 94.75 175 LEU A C 1
ATOM 1306 O O . LEU A 1 175 ? 12.540 7.305 -11.878 1.00 94.75 175 LEU A O 1
ATOM 1310 N N . THR A 1 176 ? 13.404 7.640 -9.823 1.00 94.12 176 THR A N 1
ATOM 1311 C CA . THR A 1 176 ? 14.690 8.161 -10.294 1.00 94.12 176 THR A CA 1
ATOM 1312 C C . THR A 1 176 ? 15.487 7.061 -10.997 1.00 94.12 176 THR A C 1
ATOM 1314 O O . THR A 1 176 ? 15.902 7.258 -12.144 1.00 94.12 176 THR A O 1
ATOM 1317 N N . THR A 1 177 ? 15.615 5.876 -10.385 1.00 91.75 177 THR A N 1
ATOM 1318 C CA . THR A 1 177 ? 16.272 4.711 -11.008 1.00 91.75 177 THR A CA 1
ATOM 1319 C C . THR A 1 177 ? 15.602 4.316 -12.326 1.00 91.75 177 THR A C 1
ATOM 1321 O O . THR A 1 177 ? 16.283 4.110 -13.333 1.00 91.75 177 THR A O 1
ATOM 1324 N N . PHE A 1 178 ? 14.267 4.269 -12.375 1.00 92.38 178 PHE A N 1
ATOM 1325 C CA . PHE A 1 178 ? 13.541 3.942 -13.610 1.00 92.38 178 PHE A CA 1
ATOM 1326 C C . PHE A 1 178 ? 13.850 4.930 -14.743 1.00 92.38 178 PHE A C 1
ATOM 1328 O O . PHE A 1 178 ? 14.117 4.520 -15.873 1.00 92.38 178 PHE A O 1
ATOM 1335 N N . THR A 1 179 ? 13.871 6.229 -14.439 1.00 90.62 179 THR A N 1
ATOM 1336 C CA . THR A 1 179 ? 14.165 7.284 -15.424 1.00 90.62 179 THR A CA 1
ATOM 1337 C C . THR A 1 179 ? 15.585 7.156 -15.990 1.00 90.62 179 THR A C 1
ATOM 1339 O O . THR A 1 179 ? 15.801 7.302 -17.199 1.00 90.62 179 THR A O 1
ATOM 1342 N N . GLN A 1 180 ? 16.560 6.825 -15.138 1.00 89.62 180 GLN A N 1
ATOM 1343 C CA . GLN A 1 180 ? 17.943 6.578 -15.559 1.00 89.62 180 GLN A CA 1
ATOM 1344 C C . GLN A 1 180 ? 18.037 5.372 -16.506 1.00 89.62 180 GLN A C 1
ATOM 1346 O O . GLN A 1 180 ? 18.675 5.456 -17.560 1.00 89.62 180 GLN A O 1
ATOM 1351 N N . GLN A 1 181 ? 17.352 4.271 -16.184 1.00 87.62 181 GLN A N 1
ATOM 1352 C CA . GLN A 1 181 ? 17.401 3.048 -16.993 1.00 87.62 181 GLN A CA 1
ATOM 1353 C C . GLN A 1 181 ? 16.675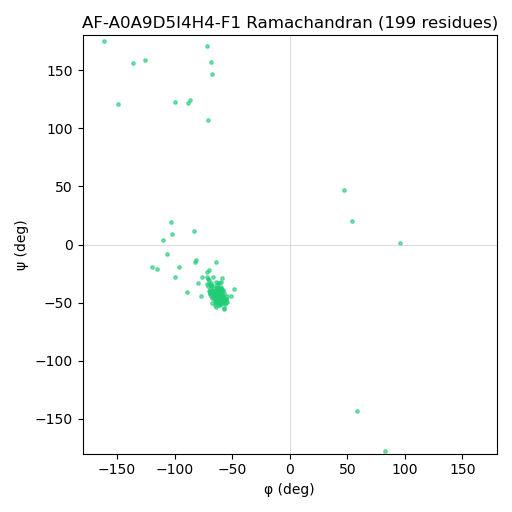 3.174 -18.337 1.00 87.62 181 GLN A C 1
ATOM 1355 O O . GLN A 1 181 ? 17.161 2.660 -19.350 1.00 87.62 181 GLN A O 1
ATOM 1360 N N . MET A 1 182 ? 15.566 3.916 -18.393 1.00 87.38 182 MET A N 1
ATOM 1361 C CA . MET A 1 182 ? 14.901 4.254 -19.660 1.00 87.38 182 MET A CA 1
ATOM 1362 C C . MET A 1 182 ? 15.822 5.052 -20.588 1.00 87.38 182 MET A C 1
ATOM 1364 O O . MET A 1 182 ? 15.933 4.747 -21.775 1.00 87.38 182 MET A O 1
ATOM 1368 N N . THR A 1 183 ? 16.532 6.046 -20.044 1.00 86.56 183 THR A N 1
ATOM 1369 C CA . THR A 1 183 ? 17.461 6.883 -20.822 1.00 86.56 183 THR A CA 1
ATOM 1370 C C . THR A 1 183 ? 18.610 6.049 -21.398 1.00 86.56 183 THR A C 1
ATOM 1372 O O . THR A 1 183 ? 18.923 6.159 -22.584 1.00 86.56 183 THR A O 1
ATOM 1375 N N . SER A 1 184 ? 19.191 5.163 -20.582 1.00 83.00 184 SER A N 1
ATOM 1376 C CA . SER A 1 184 ? 20.245 4.227 -20.999 1.00 83.00 184 SER A CA 1
ATOM 1377 C C . SER A 1 184 ? 19.776 3.273 -22.110 1.00 83.00 184 SER A C 1
ATOM 1379 O O . SER A 1 184 ? 20.451 3.089 -23.129 1.00 83.00 184 SER A O 1
ATOM 1381 N N . THR A 1 185 ? 18.570 2.716 -21.968 1.00 79.31 185 THR A N 1
ATOM 1382 C CA . THR A 1 185 ? 17.982 1.802 -22.960 1.00 79.31 185 THR A CA 1
ATOM 1383 C C . THR A 1 185 ? 17.732 2.507 -24.295 1.00 79.31 185 THR A C 1
ATOM 1385 O O . THR A 1 185 ? 18.088 1.967 -25.347 1.00 79.31 185 THR A O 1
ATOM 1388 N N . GLY A 1 186 ? 17.207 3.737 -24.265 1.00 78.62 186 GLY A N 1
ATOM 1389 C CA . GLY A 1 186 ? 17.007 4.561 -25.459 1.00 78.62 186 GLY A CA 1
ATOM 1390 C C . GLY A 1 186 ? 18.309 4.889 -26.197 1.00 78.62 186 GLY A C 1
ATOM 1391 O O . GLY A 1 186 ? 18.386 4.708 -27.412 1.00 78.62 186 GLY A O 1
ATOM 1392 N N . GLN A 1 187 ? 19.364 5.293 -25.478 1.00 79.00 187 GLN A N 1
ATOM 1393 C CA . GLN A 1 187 ? 20.680 5.564 -26.079 1.00 79.00 187 GLN A CA 1
ATOM 1394 C C . GLN A 1 187 ? 21.251 4.327 -26.790 1.00 79.00 187 GLN A C 1
ATOM 1396 O O . GLN A 1 187 ? 21.677 4.411 -27.942 1.00 79.00 187 GLN A O 1
ATOM 1401 N N . SER A 1 188 ? 21.177 3.154 -26.156 1.00 73.56 188 SER A N 1
ATOM 1402 C CA . SER A 1 188 ? 21.677 1.902 -26.741 1.00 73.56 188 SER A CA 1
ATOM 1403 C C . SER A 1 188 ? 20.940 1.494 -28.028 1.00 73.56 188 SER A C 1
ATOM 1405 O O . SER A 1 188 ? 21.554 0.943 -28.951 1.00 73.56 188 SER A O 1
ATOM 1407 N N . GLN A 1 189 ? 19.633 1.758 -28.116 1.00 71.94 189 GLN A N 1
ATOM 1408 C CA . GLN A 1 189 ? 18.845 1.493 -29.325 1.00 71.94 189 GLN A CA 1
ATOM 1409 C C . GLN A 1 189 ? 19.250 2.416 -30.480 1.00 71.94 189 GLN A C 1
ATOM 1411 O O . GLN A 1 189 ? 19.422 1.942 -31.606 1.00 71.94 189 GLN A O 1
ATOM 1416 N N . LEU A 1 190 ? 19.474 3.704 -30.199 1.00 77.94 190 LEU A N 1
ATOM 1417 C CA . LEU A 1 190 ? 19.939 4.673 -31.196 1.00 77.94 190 LEU A CA 1
ATOM 1418 C C . LEU A 1 190 ? 21.317 4.296 -31.755 1.00 77.94 190 LEU A C 1
ATOM 1420 O O . LEU A 1 190 ? 21.492 4.245 -32.971 1.00 77.94 190 LEU A O 1
ATOM 1424 N N . GLU A 1 191 ? 22.278 3.956 -30.891 1.00 74.38 191 GLU A N 1
ATOM 1425 C CA . GLU A 1 191 ? 23.617 3.523 -31.319 1.00 74.38 191 GLU A CA 1
ATOM 1426 C C . GLU A 1 191 ? 23.578 2.270 -32.203 1.00 74.38 191 GLU A C 1
ATOM 1428 O O . GLU A 1 191 ? 24.304 2.169 -33.195 1.00 74.38 191 GLU A O 1
ATOM 1433 N N . SER A 1 192 ? 22.714 1.312 -31.861 1.00 74.56 192 SER A N 1
ATOM 1434 C CA . SER A 1 192 ? 22.534 0.085 -32.644 1.00 74.56 192 SER A CA 1
ATOM 1435 C C . SER A 1 192 ? 21.937 0.384 -34.025 1.00 74.56 192 SER A C 1
ATOM 1437 O O . SER A 1 192 ? 22.399 -0.166 -35.025 1.00 74.56 192 SER A O 1
ATOM 1439 N N . GLY A 1 193 ? 20.968 1.304 -34.102 1.00 73.38 193 GLY A N 1
ATOM 1440 C CA . GLY A 1 193 ? 20.388 1.771 -35.366 1.00 73.38 193 GLY A CA 1
ATOM 1441 C C . GLY A 1 193 ? 21.401 2.488 -36.266 1.00 73.38 193 GLY A C 1
ATOM 1442 O O . GLY A 1 193 ? 21.472 2.216 -37.468 1.00 73.38 193 GLY A O 1
ATOM 1443 N N . VAL A 1 194 ? 22.255 3.339 -35.687 1.00 76.62 194 VAL A N 1
ATOM 1444 C CA . VAL A 1 194 ? 23.334 4.018 -36.426 1.00 76.62 194 VAL A CA 1
ATOM 1445 C C . VAL A 1 194 ? 24.329 3.001 -36.998 1.00 76.62 194 VAL A C 1
ATOM 1447 O O . VAL A 1 194 ? 24.648 3.056 -38.187 1.00 76.62 194 VAL A O 1
ATOM 1450 N N . LYS A 1 195 ? 24.770 2.014 -36.204 1.00 69.50 195 LYS A N 1
ATOM 1451 C CA . LYS A 1 195 ? 25.705 0.969 -36.668 1.00 69.50 195 LYS A CA 1
ATOM 1452 C C . LYS A 1 195 ? 25.135 0.109 -37.801 1.00 69.50 195 LYS A C 1
ATOM 1454 O O . LYS A 1 195 ? 25.872 -0.217 -38.728 1.00 69.50 195 LYS A O 1
ATOM 1459 N N . LEU A 1 196 ? 23.846 -0.235 -37.760 1.00 72.81 196 LEU A N 1
ATOM 1460 C CA . LEU A 1 196 ? 23.193 -1.017 -38.819 1.00 72.81 196 LEU A CA 1
ATOM 1461 C C . LEU A 1 196 ? 23.128 -0.257 -40.150 1.00 72.81 196 LEU A C 1
ATOM 1463 O O . LEU A 1 196 ? 23.399 -0.839 -41.200 1.00 72.81 196 LEU A O 1
ATOM 1467 N N . THR A 1 197 ? 22.835 1.044 -40.106 1.00 72.69 197 THR A N 1
ATOM 1468 C CA . THR A 1 197 ? 22.813 1.901 -41.305 1.00 72.69 197 THR A CA 1
ATOM 1469 C C . THR A 1 197 ? 24.198 1.982 -41.957 1.00 72.69 197 THR A C 1
ATOM 1471 O O . THR A 1 197 ? 24.324 1.850 -43.171 1.00 72.69 197 THR A O 1
ATOM 1474 N N . HIS A 1 198 ? 25.261 2.107 -41.154 1.00 64.31 198 HIS A N 1
ATOM 1475 C CA . HIS A 1 198 ? 26.637 2.123 -41.666 1.00 64.31 198 HIS A CA 1
ATOM 1476 C C . HIS A 1 198 ? 27.121 0.770 -42.206 1.00 64.31 198 HIS A C 1
ATOM 1478 O O . HIS A 1 198 ? 27.949 0.752 -43.107 1.00 64.31 198 HIS A O 1
ATOM 1484 N N . ALA A 1 199 ? 26.633 -0.354 -41.677 1.00 63.91 199 ALA A N 1
ATOM 1485 C CA . ALA A 1 199 ? 27.036 -1.690 -42.124 1.00 63.91 199 ALA A CA 1
ATOM 1486 C C . ALA A 1 199 ? 26.313 -2.169 -43.400 1.00 63.91 199 ALA A C 1
ATOM 1488 O O . ALA A 1 199 ? 26.710 -3.176 -43.981 1.00 63.91 199 ALA A O 1
ATOM 1489 N N . THR A 1 200 ? 25.243 -1.484 -43.812 1.00 66.44 200 THR A N 1
ATOM 1490 C CA . THR A 1 200 ? 24.422 -1.831 -44.989 1.00 66.44 200 THR A CA 1
ATOM 1491 C C . THR A 1 200 ? 24.568 -0.842 -46.154 1.00 66.44 200 THR A C 1
ATOM 1493 O O . THR A 1 200 ? 23.885 -1.007 -47.164 1.00 66.44 200 THR A O 1
ATOM 1496 N N . SER A 1 201 ? 25.461 0.151 -46.022 1.00 51.34 201 SER A N 1
ATOM 1497 C CA . SER A 1 201 ? 25.806 1.144 -47.055 1.00 51.34 201 SER A CA 1
ATOM 1498 C C . SER A 1 201 ? 27.040 0.744 -47.860 1.00 51.34 201 SER A C 1
ATOM 1500 O O . SER A 1 201 ? 27.966 0.160 -47.253 1.00 51.34 201 SER A O 1
#